Protein AF-A0A949GKF9-F1 (afdb_monomer_lite)

pLDDT: mean 93.39, std 8.19, range [37.75, 98.69]

Foldseek 3Di:
DPLQAAEAEEFDCVLVRVQLCVLQVHHHDLDDD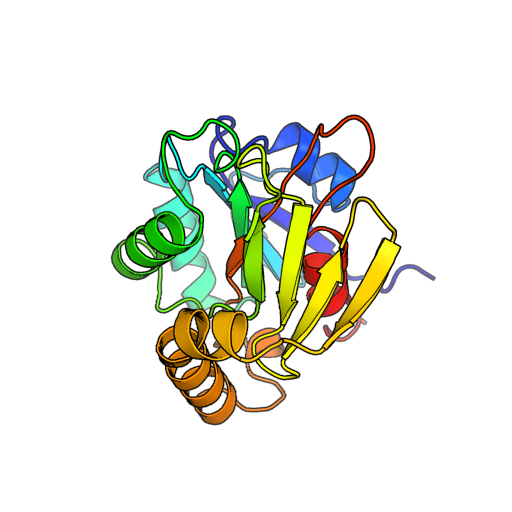LRHQAYEYGAEQQPATDPSSLVNLVVCVVSLHQYEYEYENCQVVRGALVSNLVSCCVRHNNAAEQWHFDADPVRGTFWIQGLVQQWIQGFQVRDIDHDDPVRCVVCVVSSVSRVVQDVVCDPCNNSSSNYYHYFYWDPDPPRGIPRSVVVVVSVVPHHRDD

Secondary structure (DSSP, 8-state):
---S--EEEEE-GGG-HHHHHHHHT--B-SS--TT-SEEEEEEETTTB--HHHHHHHHHTGGGT--EEEEEE--SSSSS-HHHHHHHHHHHS---B--EEEEE-TTS-EEEEEETTT-EEEETTTTEEEEPPHHHHHHHHHHHHHHHHHHHHH-TTTTTTTS--BEEE-B---SS--BSHHHHHHHHTTSPPP-

Structure (mmCIF, N/CA/C/O backbone):
data_AF-A0A949GKF9-F1
#
_entry.id   AF-A0A949GKF9-F1
#
loop_
_atom_site.group_PDB
_atom_site.id
_atom_site.type_symbol
_atom_site.label_atom_id
_atom_site.label_alt_id
_atom_site.label_comp_id
_atom_site.label_asym_id
_atom_site.label_entity_id
_atom_site.label_seq_id
_atom_site.pdbx_PDB_ins_code
_atom_site.Cartn_x
_atom_site.Cartn_y
_atom_site.Cartn_z
_atom_site.occupancy
_atom_site.B_iso_or_equiv
_atom_site.auth_seq_id
_atom_site.auth_comp_id
_atom_site.auth_asym_id
_atom_site.auth_atom_id
_atom_site.pdbx_PDB_model_num
ATOM 1 N N . MET A 1 1 ? 2.000 -24.490 -3.256 1.00 37.75 1 MET A N 1
ATOM 2 C CA . MET A 1 1 ? 2.851 -24.334 -4.447 1.00 37.75 1 MET A CA 1
ATOM 3 C C . MET A 1 1 ? 2.948 -22.838 -4.610 1.00 37.75 1 MET A C 1
ATOM 5 O O . MET A 1 1 ? 1.905 -22.227 -4.774 1.00 37.75 1 MET A O 1
ATOM 9 N N . GLU A 1 2 ? 4.112 -22.249 -4.338 1.00 51.56 2 GLU A N 1
ATOM 10 C CA . GLU A 1 2 ? 4.314 -20.809 -4.543 1.00 51.56 2 GLU A CA 1
ATOM 11 C C . GLU A 1 2 ? 4.071 -20.523 -6.026 1.00 51.56 2 GLU A C 1
ATOM 13 O O . GLU A 1 2 ? 4.539 -21.284 -6.872 1.00 51.56 2 GLU A O 1
ATOM 18 N N . ASN A 1 3 ? 3.284 -19.492 -6.328 1.00 58.47 3 ASN A N 1
ATOM 19 C CA . ASN A 1 3 ? 2.711 -19.196 -7.645 1.00 58.47 3 ASN A CA 1
ATOM 20 C C . ASN A 1 3 ? 3.744 -18.864 -8.748 1.00 58.47 3 ASN A C 1
ATOM 22 O O . ASN A 1 3 ? 3.364 -18.261 -9.744 1.00 58.47 3 ASN A O 1
ATOM 26 N N . GLY A 1 4 ? 5.030 -19.198 -8.594 1.00 77.19 4 GLY A N 1
ATOM 27 C CA . GLY A 1 4 ? 6.111 -18.896 -9.547 1.00 77.19 4 GLY A CA 1
ATOM 28 C C . GLY A 1 4 ? 6.448 -17.406 -9.678 1.00 77.19 4 GLY A C 1
ATOM 29 O O . GLY A 1 4 ? 7.489 -17.064 -10.228 1.00 77.19 4 GLY A O 1
ATOM 30 N N . ASN A 1 5 ? 5.592 -16.534 -9.146 1.00 89.31 5 ASN A N 1
ATOM 31 C CA . ASN A 1 5 ? 5.723 -15.092 -9.224 1.00 89.31 5 ASN A CA 1
ATOM 32 C C . ASN A 1 5 ? 6.893 -14.594 -8.383 1.00 89.31 5 ASN A C 1
ATOM 34 O O . ASN A 1 5 ? 7.108 -15.028 -7.250 1.00 89.31 5 ASN A O 1
ATOM 38 N N . ILE A 1 6 ? 7.630 -13.653 -8.962 1.00 93.50 6 ILE A N 1
ATOM 39 C CA . ILE A 1 6 ? 8.781 -13.004 -8.346 1.00 93.50 6 ILE A CA 1
ATOM 40 C C . ILE A 1 6 ? 8.422 -11.534 -8.189 1.00 93.50 6 ILE A C 1
ATOM 42 O O . ILE A 1 6 ? 7.927 -10.914 -9.124 1.00 93.50 6 ILE A O 1
ATOM 46 N N . TRP A 1 7 ? 8.680 -10.956 -7.025 1.00 95.69 7 TRP A N 1
ATOM 47 C CA . TRP A 1 7 ? 8.525 -9.522 -6.809 1.00 95.69 7 TRP A CA 1
ATOM 48 C C . TRP A 1 7 ? 9.749 -8.958 -6.099 1.00 95.69 7 TRP A C 1
ATOM 50 O O . TRP A 1 7 ? 10.444 -9.648 -5.345 1.00 95.69 7 TRP A O 1
ATOM 60 N N . ARG A 1 8 ? 10.035 -7.686 -6.366 1.00 97.88 8 ARG A N 1
ATOM 61 C CA . ARG A 1 8 ? 11.194 -6.971 -5.820 1.00 97.88 8 ARG A CA 1
ATOM 62 C C . ARG A 1 8 ? 10.748 -5.708 -5.117 1.00 97.88 8 ARG A C 1
ATOM 64 O O . ARG A 1 8 ? 9.753 -5.099 -5.501 1.00 97.88 8 ARG A O 1
ATOM 71 N N . LEU A 1 9 ? 11.507 -5.335 -4.093 1.00 98.31 9 LEU A N 1
ATOM 72 C CA . LEU A 1 9 ? 11.290 -4.109 -3.341 1.00 98.31 9 LEU A CA 1
ATOM 73 C C . LEU A 1 9 ? 12.300 -3.038 -3.763 1.00 98.31 9 LEU A C 1
ATOM 75 O O . LEU A 1 9 ? 13.502 -3.290 -3.805 1.00 98.31 9 LEU A O 1
ATOM 79 N N . TYR A 1 10 ? 11.809 -1.833 -4.000 1.00 98.38 10 TYR A N 1
ATOM 80 C CA . TYR A 1 10 ? 12.568 -0.647 -4.373 1.00 98.38 10 TYR A CA 1
ATOM 81 C C . TYR A 1 10 ? 12.277 0.461 -3.364 1.00 98.38 10 TYR A C 1
ATOM 83 O O . TYR A 1 10 ? 11.156 0.564 -2.878 1.00 98.38 10 TYR A O 1
ATOM 91 N N . GLY A 1 11 ? 13.267 1.275 -3.011 1.00 97.62 11 GLY A N 1
ATOM 92 C CA . GLY A 1 11 ? 13.07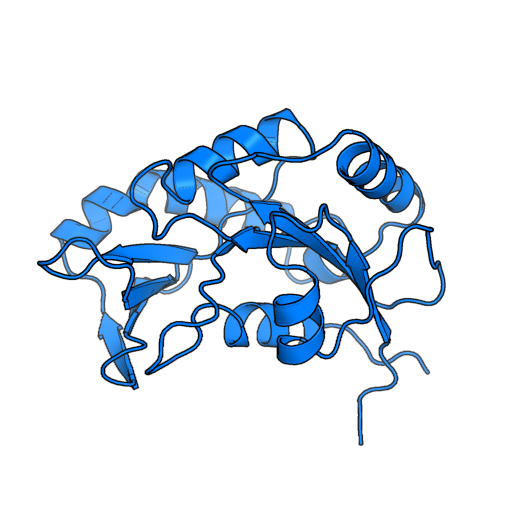9 2.361 -2.048 1.00 97.62 11 GLY A CA 1
ATOM 93 C C . GLY A 1 11 ? 14.330 2.686 -1.241 1.00 97.62 11 GLY A C 1
ATOM 94 O O . GLY A 1 11 ? 15.255 1.874 -1.118 1.00 97.62 11 GLY A O 1
ATOM 95 N N . HIS A 1 12 ? 14.335 3.872 -0.638 1.00 96.94 12 HIS A N 1
ATOM 96 C CA . HIS A 1 12 ? 15.381 4.295 0.286 1.00 96.94 12 HIS A CA 1
ATOM 97 C C . HIS A 1 12 ? 15.289 3.538 1.630 1.00 96.94 12 HIS A C 1
ATOM 99 O O . HIS A 1 12 ? 14.183 3.300 2.121 1.00 96.94 12 HIS A O 1
ATOM 105 N N . PRO A 1 13 ? 16.411 3.216 2.311 1.00 95.94 13 PRO A N 1
ATOM 106 C CA . PRO A 1 13 ? 16.390 2.541 3.615 1.00 95.94 13 PRO A CA 1
ATOM 107 C C . PRO A 1 13 ? 15.556 3.225 4.712 1.00 95.94 13 PRO A C 1
ATOM 109 O O . PRO A 1 13 ? 15.102 2.544 5.630 1.00 95.94 13 PRO A O 1
ATOM 112 N N . SER A 1 14 ? 15.321 4.541 4.621 1.00 94.31 14 SER A N 1
ATOM 113 C CA . SER A 1 14 ? 14.431 5.260 5.553 1.00 94.31 14 SER A CA 1
ATOM 114 C C . SER A 1 14 ? 12.977 4.783 5.484 1.00 94.31 14 SER A C 1
ATOM 116 O O . SER A 1 14 ? 12.255 4.920 6.464 1.00 94.31 14 SER A O 1
ATOM 118 N N . ALA A 1 15 ? 12.554 4.159 4.382 1.00 95.44 15 ALA A N 1
ATOM 119 C CA . ALA A 1 15 ? 11.240 3.534 4.237 1.00 95.44 15 ALA A CA 1
ATOM 120 C C . ALA A 1 15 ? 11.164 2.117 4.836 1.00 95.44 15 ALA A C 1
ATOM 122 O O . ALA A 1 15 ? 10.299 1.332 4.467 1.00 95.44 15 ALA A O 1
ATOM 123 N N . ALA A 1 16 ? 12.089 1.755 5.734 1.00 95.00 16 ALA A N 1
ATOM 124 C CA . ALA A 1 16 ? 12.143 0.447 6.388 1.00 95.00 16 ALA A CA 1
ATOM 125 C C . ALA A 1 16 ? 12.224 -0.743 5.406 1.00 95.00 16 ALA A C 1
ATOM 127 O O . ALA A 1 16 ? 11.676 -1.819 5.663 1.00 95.00 16 ALA A O 1
ATOM 128 N N . THR A 1 17 ? 12.954 -0.583 4.296 1.00 96.31 17 THR A N 1
ATOM 129 C CA . THR A 1 17 ? 13.023 -1.579 3.208 1.00 96.31 17 THR A CA 1
ATOM 130 C C . THR A 1 17 ? 13.464 -2.966 3.666 1.00 96.31 17 THR A C 1
ATOM 132 O O . THR A 1 17 ? 12.954 -3.964 3.169 1.00 96.31 17 THR A O 1
ATOM 135 N N . GLN A 1 18 ? 14.347 -3.069 4.661 1.00 95.25 18 GLN A N 1
ATOM 136 C CA . GLN A 1 18 ? 14.750 -4.366 5.211 1.00 95.25 18 GLN A CA 1
ATOM 137 C C . GLN A 1 18 ? 13.587 -5.103 5.897 1.00 95.25 18 GLN A C 1
ATOM 139 O O . GLN A 1 18 ? 13.437 -6.311 5.722 1.00 95.25 18 GLN A O 1
ATOM 144 N N . ALA A 1 19 ? 12.765 -4.392 6.674 1.00 95.38 19 ALA A N 1
ATOM 145 C CA . ALA A 1 19 ? 11.621 -4.978 7.370 1.00 95.38 19 ALA A CA 1
ATOM 146 C C . ALA A 1 19 ? 10.497 -5.324 6.381 1.00 95.38 19 ALA A C 1
ATOM 148 O O . ALA A 1 19 ? 9.940 -6.420 6.440 1.00 95.38 19 ALA A O 1
ATOM 149 N N . LEU A 1 20 ? 10.234 -4.435 5.418 1.00 97.06 20 LEU A N 1
ATOM 150 C CA . LEU A 1 20 ? 9.303 -4.681 4.314 1.00 97.06 20 LEU A CA 1
ATOM 151 C C . LEU A 1 20 ? 9.706 -5.903 3.490 1.00 97.06 20 LEU A C 1
ATOM 153 O O . LEU A 1 20 ? 8.866 -6.751 3.201 1.00 97.06 20 LEU A O 1
ATOM 157 N N . SER A 1 21 ? 10.995 -6.024 3.162 1.00 96.94 21 SER A N 1
ATOM 158 C CA . SER A 1 21 ? 11.528 -7.147 2.390 1.00 96.94 21 SER A CA 1
ATOM 159 C C . SER A 1 21 ? 11.220 -8.483 3.061 1.00 96.94 21 SER A C 1
ATOM 161 O O . SER A 1 21 ? 10.788 -9.422 2.394 1.00 96.94 21 SER A O 1
ATOM 163 N N . LEU A 1 22 ? 11.359 -8.551 4.389 1.00 95.31 22 LEU A N 1
ATOM 164 C CA . LEU A 1 22 ? 11.023 -9.742 5.167 1.00 95.31 22 LEU A CA 1
ATOM 165 C C . LEU A 1 22 ? 9.507 -9.985 5.214 1.00 95.31 22 LEU A C 1
ATOM 167 O O . LEU A 1 22 ? 9.061 -11.103 4.968 1.00 95.31 22 LEU A O 1
ATOM 171 N N . ALA A 1 23 ? 8.707 -8.954 5.501 1.00 95.50 23 ALA A N 1
ATOM 172 C CA . ALA A 1 23 ? 7.254 -9.079 5.655 1.00 95.50 23 ALA A CA 1
ATOM 173 C C . ALA A 1 23 ? 6.538 -9.493 4.353 1.00 95.50 23 ALA A C 1
ATOM 175 O O . ALA A 1 23 ? 5.549 -10.240 4.380 1.00 95.50 23 ALA A O 1
ATOM 176 N N . LEU A 1 24 ? 7.056 -9.013 3.221 1.00 95.88 24 LEU A N 1
ATOM 177 C CA . LEU A 1 24 ? 6.513 -9.222 1.880 1.00 95.88 24 LEU A CA 1
ATOM 178 C C . LEU A 1 24 ? 7.237 -10.326 1.104 1.00 95.88 24 LEU A C 1
ATOM 180 O O . LEU A 1 24 ? 6.826 -10.632 -0.007 1.00 95.88 24 LEU A O 1
ATOM 184 N N . ASN A 1 25 ? 8.292 -10.935 1.658 1.00 95.19 25 ASN A N 1
ATOM 185 C CA . ASN A 1 25 ? 9.158 -11.879 0.942 1.00 95.19 25 ASN A CA 1
ATOM 186 C C . ASN A 1 25 ? 9.677 -11.299 -0.394 1.00 95.19 25 ASN A C 1
ATOM 188 O O . ASN A 1 25 ? 9.648 -11.955 -1.430 1.00 95.19 25 ASN A O 1
ATOM 192 N N . ALA A 1 26 ? 10.084 -10.028 -0.368 1.00 96.56 26 ALA A N 1
ATOM 193 C CA . ALA A 1 26 ? 10.410 -9.211 -1.534 1.00 96.56 26 ALA A CA 1
ATOM 194 C C . ALA A 1 26 ? 11.863 -8.724 -1.441 1.00 96.56 26 ALA A C 1
ATOM 196 O O . ALA A 1 26 ? 12.118 -7.735 -0.745 1.00 96.56 26 ALA A O 1
ATOM 197 N N . PRO A 1 27 ? 12.853 -9.381 -2.069 1.00 97.31 27 PRO A N 1
ATOM 198 C CA . PRO A 1 27 ? 14.239 -8.931 -1.991 1.00 97.31 27 PRO A CA 1
ATOM 199 C C . PRO A 1 27 ? 14.400 -7.490 -2.488 1.00 97.31 27 PRO A C 1
ATOM 201 O O . PRO A 1 27 ? 13.845 -7.123 -3.528 1.00 97.31 27 PRO A O 1
ATOM 204 N N . VAL A 1 28 ? 15.183 -6.686 -1.763 1.00 97.62 28 VAL A N 1
ATOM 205 C CA . VAL A 1 28 ? 15.503 -5.317 -2.187 1.00 97.62 28 VAL A CA 1
ATOM 206 C C . VAL A 1 28 ? 16.339 -5.359 -3.465 1.00 97.62 28 VAL A C 1
ATOM 208 O O . VAL A 1 28 ? 17.320 -6.102 -3.542 1.00 97.62 28 VAL A O 1
ATOM 211 N N . SER A 1 29 ? 15.969 -4.547 -4.451 1.00 97.00 29 SER A N 1
ATOM 212 C CA . SER A 1 29 ? 16.734 -4.323 -5.675 1.00 97.00 29 SER A CA 1
ATOM 213 C C . SER A 1 29 ? 17.040 -2.836 -5.859 1.00 97.00 29 SER A C 1
ATOM 215 O O . SER A 1 29 ? 16.384 -1.963 -5.295 1.00 97.00 29 SER A O 1
ATOM 217 N N . GLN A 1 30 ? 18.085 -2.557 -6.632 1.00 94.62 30 GLN A N 1
ATOM 218 C CA . GLN A 1 30 ? 18.501 -1.212 -7.051 1.00 94.62 30 GLN A CA 1
ATOM 219 C C . GLN A 1 30 ? 18.548 -1.088 -8.580 1.00 94.62 30 GLN A C 1
ATOM 221 O O . GLN A 1 30 ? 18.961 -0.058 -9.113 1.00 94.62 30 GLN A O 1
ATOM 226 N N . GLU A 1 31 ? 18.142 -2.147 -9.276 1.00 94.44 31 GLU A N 1
ATOM 227 C CA . GLU A 1 31 ? 18.165 -2.290 -10.726 1.00 94.44 31 GLU A CA 1
ATOM 228 C C . GLU A 1 31 ? 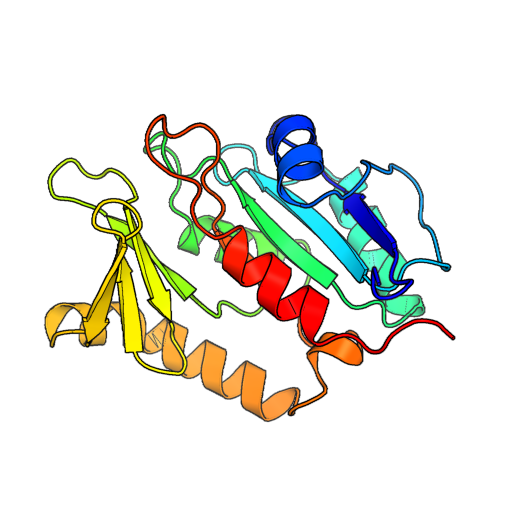16.840 -2.899 -11.188 1.00 94.44 31 GLU A C 1
ATOM 230 O O . GLU A 1 31 ? 16.178 -3.645 -10.449 1.00 94.44 31 GLU A O 1
ATOM 235 N N . ILE A 1 32 ? 16.453 -2.572 -12.414 1.00 94.00 32 ILE A N 1
ATOM 236 C CA . ILE A 1 32 ? 15.265 -3.146 -13.036 1.00 94.00 32 ILE A CA 1
ATOM 237 C C . ILE A 1 32 ? 15.483 -4.618 -13.293 1.00 94.00 32 ILE A C 1
ATOM 239 O O . ILE A 1 32 ? 16.535 -5.042 -13.765 1.00 94.00 32 ILE A O 1
ATOM 243 N N . ASP A 1 33 ? 14.440 -5.375 -12.998 1.00 91.44 33 ASP A N 1
ATOM 244 C CA . ASP A 1 33 ? 14.366 -6.796 -13.253 1.00 91.44 33 ASP A CA 1
ATOM 245 C C . ASP A 1 33 ? 13.094 -7.028 -14.075 1.00 91.44 33 ASP A C 1
ATOM 247 O O . ASP A 1 33 ? 11.985 -6.874 -13.569 1.00 91.44 33 ASP A O 1
ATOM 251 N N . SER A 1 34 ? 13.246 -7.311 -15.371 1.00 90.50 34 SER A N 1
ATOM 252 C CA . SER A 1 34 ? 12.108 -7.530 -16.274 1.00 90.50 34 SER A CA 1
ATOM 253 C C . SER A 1 34 ? 11.466 -8.907 -16.102 1.00 90.50 34 SER A C 1
ATOM 255 O O . SER A 1 34 ? 10.461 -9.186 -16.747 1.00 90.50 34 SER A O 1
ATOM 257 N N . GLU A 1 35 ? 12.059 -9.789 -15.291 1.00 91.12 35 GLU A N 1
ATOM 258 C CA . GLU A 1 35 ? 11.553 -11.146 -15.045 1.00 91.12 35 GLU A CA 1
ATOM 259 C C . GLU A 1 35 ? 10.581 -11.204 -13.854 1.00 91.12 35 GLU A C 1
ATOM 261 O O . GLU A 1 35 ? 10.037 -12.264 -13.545 1.00 91.12 35 GLU A O 1
ATOM 266 N N . ILE A 1 36 ? 10.349 -10.077 -13.174 1.00 94.81 36 ILE A N 1
ATOM 267 C CA . ILE A 1 36 ? 9.435 -9.996 -12.030 1.00 94.81 36 ILE A CA 1
ATOM 268 C C . ILE A 1 36 ? 7.983 -9.880 -12.497 1.00 94.81 36 ILE A C 1
ATOM 270 O O . ILE A 1 36 ? 7.686 -9.327 -13.550 1.00 94.81 36 ILE A O 1
ATOM 274 N N . SER A 1 37 ? 7.063 -10.371 -11.675 1.00 95.56 37 SER A N 1
ATOM 275 C CA . SER A 1 37 ? 5.618 -10.222 -11.862 1.00 95.56 37 SER A CA 1
ATOM 276 C C . SER A 1 37 ? 5.104 -8.876 -11.352 1.00 95.56 37 SER A C 1
ATOM 278 O O . SER A 1 37 ? 4.066 -8.409 -11.808 1.00 95.56 37 SER A O 1
ATOM 280 N N . ALA A 1 38 ? 5.791 -8.285 -10.369 1.00 97.12 38 ALA A N 1
ATOM 281 C CA . ALA A 1 38 ? 5.456 -6.977 -9.821 1.00 97.12 38 ALA A CA 1
ATOM 282 C C . ALA A 1 38 ? 6.655 -6.298 -9.156 1.00 97.12 38 ALA A C 1
ATOM 284 O O . ALA A 1 38 ? 7.510 -6.950 -8.545 1.00 97.12 38 ALA A O 1
ATOM 285 N N . ALA A 1 39 ? 6.654 -4.969 -9.195 1.00 97.94 39 ALA A N 1
ATOM 286 C CA . ALA A 1 39 ? 7.558 -4.131 -8.422 1.00 97.94 39 ALA A CA 1
ATOM 287 C C . ALA A 1 39 ? 6.823 -3.500 -7.231 1.00 97.94 39 ALA A C 1
ATOM 289 O O . ALA A 1 39 ? 5.726 -2.958 -7.360 1.00 97.94 39 ALA A O 1
ATOM 290 N N . ILE A 1 40 ? 7.438 -3.547 -6.053 1.00 98.56 40 ILE A N 1
ATOM 291 C CA . ILE A 1 40 ? 6.942 -2.888 -4.845 1.00 98.56 40 ILE A CA 1
ATOM 292 C C . ILE A 1 40 ? 7.864 -1.706 -4.573 1.00 98.56 40 ILE A C 1
ATOM 294 O O . ILE A 1 40 ? 9.072 -1.884 -4.446 1.00 98.56 40 ILE A O 1
ATOM 298 N N . PHE A 1 41 ? 7.312 -0.507 -4.476 1.00 98.50 41 PHE A N 1
ATOM 299 C CA . PHE A 1 41 ? 8.048 0.721 -4.205 1.00 98.50 41 PHE A CA 1
ATOM 300 C C . PHE A 1 41 ? 7.726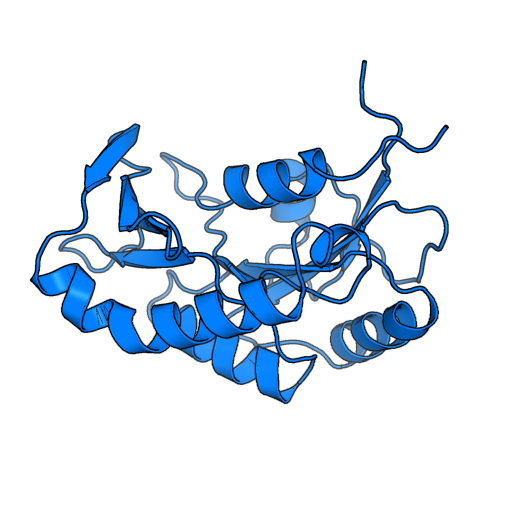 1.220 -2.810 1.00 98.50 41 PHE A C 1
ATOM 302 O O . PHE A 1 41 ? 6.562 1.319 -2.457 1.00 98.50 41 PHE A O 1
ATOM 309 N N . ALA A 1 42 ? 8.739 1.544 -2.018 1.00 98.31 42 ALA A N 1
ATOM 310 C CA . ALA A 1 42 ? 8.593 1.998 -0.648 1.00 98.31 42 ALA A CA 1
ATOM 311 C C . ALA A 1 42 ? 9.023 3.453 -0.499 1.00 98.31 42 ALA A C 1
ATOM 313 O O . ALA A 1 42 ? 10.145 3.822 -0.856 1.00 98.31 42 ALA A O 1
ATOM 314 N N . ILE A 1 43 ? 8.148 4.249 0.108 1.00 97.25 43 ILE A N 1
ATOM 315 C CA . ILE A 1 43 ? 8.446 5.612 0.541 1.00 97.25 43 ILE A CA 1
ATOM 316 C C . ILE A 1 43 ? 8.167 5.753 2.036 1.00 97.25 43 ILE A C 1
ATOM 318 O O . ILE A 1 43 ? 7.458 4.951 2.653 1.00 97.25 43 ILE A 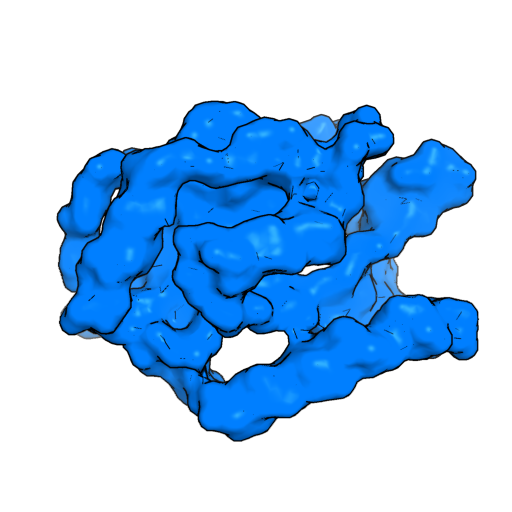O 1
ATOM 322 N N . ASN A 1 44 ? 8.752 6.779 2.636 1.00 95.62 44 ASN A N 1
ATOM 323 C CA . ASN A 1 44 ? 8.520 7.116 4.030 1.00 95.62 44 ASN A CA 1
ATOM 324 C C . ASN A 1 44 ? 7.768 8.447 4.076 1.00 95.62 44 ASN A C 1
ATOM 326 O O . ASN A 1 44 ? 8.246 9.424 3.511 1.00 95.62 44 ASN A O 1
ATOM 330 N N . ALA A 1 45 ? 6.623 8.503 4.751 1.00 95.06 45 ALA A N 1
ATOM 331 C CA . ALA A 1 45 ? 5.794 9.701 4.843 1.00 95.06 45 ALA A CA 1
ATOM 332 C C . ALA A 1 45 ? 6.583 10.916 5.361 1.00 95.06 45 ALA A C 1
ATOM 334 O O . ALA A 1 45 ? 6.447 12.013 4.834 1.00 95.06 45 ALA A O 1
ATOM 335 N N . SER A 1 46 ? 7.487 10.705 6.321 1.00 91.81 46 SER A N 1
ATOM 336 C CA . SER A 1 46 ? 8.273 11.773 6.949 1.00 91.81 46 SER A CA 1
ATOM 337 C C . SER A 1 46 ? 9.504 12.213 6.141 1.00 91.81 46 SER A C 1
ATOM 339 O O . SER A 1 46 ? 9.886 13.380 6.183 1.00 91.81 46 SER A O 1
ATOM 341 N N . SER A 1 47 ? 10.169 11.296 5.426 1.00 91.88 47 SER A N 1
ATOM 342 C CA . SER A 1 47 ? 11.403 11.597 4.663 1.00 91.88 47 SER A CA 1
ATOM 343 C C . SER A 1 47 ? 11.216 11.655 3.144 1.00 91.88 47 SER A C 1
ATOM 345 O O . SER A 1 47 ? 12.146 12.030 2.431 1.00 91.88 47 SER A O 1
ATOM 347 N N . GLY A 1 48 ? 10.020 11.339 2.653 1.00 91.75 48 GLY A N 1
ATOM 348 C CA . GLY A 1 48 ? 9.664 11.337 1.242 1.00 91.75 48 GLY A CA 1
ATOM 349 C C . GLY A 1 48 ? 10.279 10.174 0.462 1.00 91.75 48 GLY A C 1
ATOM 350 O O . GLY A 1 48 ? 10.402 9.046 0.951 1.00 91.75 48 GLY A O 1
ATOM 351 N N . VAL A 1 49 ? 10.639 10.472 -0.784 1.00 94.69 49 VAL A N 1
ATOM 352 C CA . VAL A 1 49 ? 11.225 9.548 -1.758 1.00 94.69 49 VAL A CA 1
ATOM 353 C C . VAL A 1 49 ? 12.506 10.153 -2.320 1.00 94.69 49 VAL A C 1
ATOM 355 O O . VAL A 1 49 ? 12.591 11.362 -2.542 1.00 94.69 49 VAL A O 1
ATOM 358 N N . ASP A 1 50 ? 13.525 9.326 -2.523 1.00 95.69 50 ASP A N 1
ATOM 359 C CA . ASP A 1 50 ? 14.776 9.749 -3.138 1.00 95.69 50 ASP A CA 1
ATOM 360 C C . ASP A 1 50 ? 14.710 9.650 -4.670 1.00 95.69 50 ASP A C 1
ATOM 362 O O . ASP A 1 50 ? 13.942 8.868 -5.232 1.00 95.69 50 ASP A O 1
ATOM 366 N N . GLN A 1 51 ? 15.560 10.420 -5.355 1.00 96.25 51 GLN A N 1
ATOM 367 C CA . GLN A 1 51 ? 15.541 10.500 -6.818 1.00 96.25 51 GLN A CA 1
ATOM 368 C C . GLN A 1 51 ? 15.743 9.136 -7.491 1.00 96.25 51 GLN A C 1
ATOM 370 O O . GLN A 1 51 ? 15.108 8.869 -8.502 1.00 96.25 51 GLN A O 1
ATOM 375 N N . ARG A 1 52 ? 16.569 8.242 -6.925 1.00 96.44 52 ARG A N 1
ATOM 376 C CA . ARG A 1 52 ? 16.809 6.927 -7.537 1.00 96.44 52 ARG A CA 1
ATOM 377 C C . ARG A 1 52 ? 15.541 6.077 -7.559 1.00 96.44 52 ARG A C 1
ATOM 379 O O . ARG A 1 52 ? 15.308 5.372 -8.535 1.00 96.44 52 ARG A O 1
ATOM 386 N N . THR A 1 53 ? 14.733 6.145 -6.505 1.00 97.06 53 THR A N 1
ATOM 387 C CA . THR A 1 53 ? 13.448 5.440 -6.434 1.00 97.06 53 THR A CA 1
ATOM 388 C C . THR A 1 53 ? 12.445 6.008 -7.442 1.00 97.06 53 THR A C 1
ATOM 390 O O . THR A 1 53 ? 11.739 5.230 -8.077 1.00 97.06 53 THR A O 1
ATOM 393 N N . VAL A 1 54 ? 12.430 7.331 -7.646 1.00 97.50 54 VAL A N 1
ATOM 394 C CA . VAL A 1 54 ? 11.617 7.986 -8.692 1.00 97.50 54 VAL A CA 1
ATOM 395 C C . VAL A 1 54 ? 12.056 7.547 -10.092 1.00 97.50 54 VAL A C 1
ATOM 397 O O . VAL A 1 54 ? 11.221 7.160 -10.903 1.00 97.50 54 VAL A O 1
ATOM 400 N N . ASP A 1 55 ? 13.361 7.547 -10.368 1.00 97.12 55 ASP A N 1
ATOM 401 C CA . ASP A 1 55 ? 13.891 7.130 -11.670 1.00 97.12 55 ASP A CA 1
ATOM 402 C C . ASP A 1 55 ? 13.498 5.674 -11.971 1.00 97.12 55 ASP A C 1
ATOM 404 O O . ASP A 1 55 ? 12.934 5.383 -13.022 1.00 97.12 55 ASP A O 1
ATOM 408 N N . LEU A 1 56 ? 13.708 4.771 -11.004 1.00 97.12 56 LEU A N 1
ATOM 409 C CA . LEU A 1 56 ? 13.324 3.364 -11.129 1.00 97.12 56 LEU A CA 1
ATOM 410 C C . LEU A 1 56 ? 11.820 3.190 -11.351 1.00 97.12 56 LEU A C 1
ATOM 412 O O . LEU A 1 56 ? 11.439 2.336 -12.145 1.00 97.12 56 LEU A O 1
ATOM 416 N N . TRP A 1 57 ? 10.975 3.972 -10.671 1.00 97.44 57 TRP A N 1
ATOM 417 C CA . TRP A 1 57 ? 9.523 3.919 -10.855 1.00 97.44 57 TRP A CA 1
ATOM 418 C C . TRP A 1 57 ? 9.142 4.136 -12.319 1.00 97.44 57 TRP A C 1
ATOM 420 O O . TRP A 1 57 ? 8.407 3.320 -12.874 1.00 97.44 57 TRP A O 1
ATOM 430 N N . HIS A 1 58 ? 9.684 5.181 -12.943 1.00 96.06 58 HIS A N 1
ATOM 431 C CA . HIS A 1 58 ? 9.372 5.536 -14.327 1.00 96.06 58 HIS A CA 1
ATOM 432 C C . HIS A 1 58 ? 10.011 4.611 -15.354 1.00 96.06 58 HIS A C 1
ATOM 434 O O . HIS A 1 58 ? 9.425 4.335 -16.394 1.00 96.06 58 HIS A O 1
ATOM 440 N N . GLU A 1 59 ? 11.195 4.071 -15.076 1.00 95.69 59 GLU A N 1
ATOM 441 C CA . GLU A 1 59 ? 11.800 3.095 -15.980 1.00 95.69 59 GLU A CA 1
ATOM 442 C C . GLU A 1 59 ? 10.941 1.800 -16.104 1.00 95.69 59 GLU A C 1
ATOM 444 O O . GLU A 1 59 ? 11.040 1.087 -17.104 1.00 95.69 59 GLU A O 1
ATOM 449 N N . PHE A 1 60 ? 10.055 1.497 -15.140 1.00 95.69 60 PHE A N 1
ATOM 450 C CA . PHE A 1 60 ? 9.081 0.396 -15.246 1.00 95.69 60 PHE A CA 1
ATOM 451 C C . PHE A 1 60 ? 7.848 0.709 -16.114 1.00 95.69 60 PHE A C 1
ATOM 453 O O . PHE A 1 60 ? 7.114 -0.228 -16.448 1.00 95.69 60 PHE A O 1
ATOM 460 N N . ASP A 1 61 ? 7.612 1.970 -16.499 1.00 92.19 61 ASP A N 1
ATOM 461 C CA . ASP A 1 61 ? 6.485 2.346 -17.369 1.00 92.19 61 ASP A CA 1
ATOM 462 C C . ASP A 1 61 ? 6.572 1.649 -18.728 1.00 92.19 61 ASP A C 1
ATOM 464 O O . ASP A 1 61 ? 5.582 1.098 -19.213 1.00 92.19 61 ASP A O 1
ATOM 468 N N . ASP A 1 62 ? 7.779 1.578 -19.293 1.00 90.31 62 ASP A N 1
ATOM 469 C CA . ASP A 1 62 ? 8.045 0.925 -20.580 1.00 90.31 62 ASP A CA 1
ATOM 470 C C . ASP A 1 62 ? 7.729 -0.582 -20.564 1.00 90.31 62 ASP A C 1
ATOM 472 O O . ASP A 1 62 ? 7.524 -1.194 -21.615 1.00 90.31 62 ASP A O 1
ATOM 476 N N . LEU A 1 63 ? 7.684 -1.191 -19.374 1.00 93.19 63 LEU A N 1
ATOM 477 C CA . LEU A 1 63 ? 7.404 -2.612 -19.177 1.00 93.19 63 LEU A CA 1
ATOM 478 C C . LEU A 1 63 ? 5.931 -2.896 -18.865 1.00 93.19 63 LEU A C 1
ATOM 480 O O . LEU A 1 63 ? 5.566 -4.068 -18.781 1.00 93.19 63 LEU A O 1
ATOM 484 N N . LEU A 1 64 ? 5.104 -1.859 -18.664 1.00 93.50 64 LEU A N 1
ATOM 485 C CA . LEU A 1 64 ? 3.745 -1.986 -18.121 1.00 93.50 64 LEU A CA 1
ATOM 486 C C . LEU A 1 64 ? 3.721 -2.872 -16.864 1.00 93.50 64 LEU A C 1
ATOM 488 O O . LEU A 1 64 ? 2.829 -3.696 -16.667 1.00 93.50 64 LEU A O 1
ATOM 492 N N . MET A 1 65 ? 4.751 -2.736 -16.025 1.00 96.06 65 MET A N 1
ATOM 493 C CA . MET A 1 65 ? 4.936 -3.601 -14.867 1.00 96.06 65 MET A CA 1
ATOM 494 C C . MET A 1 65 ? 3.895 -3.266 -13.789 1.00 96.06 65 MET A C 1
ATOM 496 O O . MET A 1 65 ? 3.797 -2.093 -13.396 1.00 96.06 65 MET A O 1
ATOM 500 N N . PRO A 1 66 ? 3.164 -4.262 -13.248 1.00 97.50 66 PRO A N 1
ATOM 501 C CA . PRO A 1 66 ? 2.352 -4.082 -12.052 1.00 97.50 66 PRO A CA 1
ATOM 502 C C . PRO A 1 66 ? 3.191 -3.506 -10.913 1.00 97.50 66 PRO A C 1
ATOM 504 O O . PRO A 1 66 ? 4.248 -4.038 -10.559 1.00 97.50 66 PRO A O 1
ATOM 507 N N . ARG A 1 67 ? 2.726 -2.394 -10.345 1.00 97.88 67 ARG A N 1
ATOM 508 C CA . ARG A 1 67 ? 3.451 -1.640 -9.321 1.00 97.88 67 ARG A CA 1
ATOM 509 C C . ARG A 1 67 ? 2.563 -1.364 -8.124 1.00 97.88 67 ARG A C 1
ATOM 511 O O . ARG A 1 67 ? 1.420 -0.953 -8.283 1.00 97.88 67 ARG A O 1
ATOM 518 N N . ILE A 1 68 ? 3.101 -1.582 -6.928 1.00 98.62 68 ILE A N 1
ATOM 519 C CA . ILE A 1 68 ? 2.460 -1.241 -5.654 1.00 98.62 68 ILE A CA 1
ATOM 520 C C . ILE A 1 68 ? 3.334 -0.204 -4.959 1.00 98.62 68 ILE A C 1
ATOM 522 O O . ILE A 1 68 ? 4.528 -0.439 -4.777 1.00 98.62 68 ILE A O 1
ATOM 526 N N . LEU A 1 69 ? 2.746 0.909 -4.529 1.00 98.69 69 LEU A N 1
ATOM 527 C CA . LEU A 1 69 ? 3.405 1.861 -3.644 1.00 98.69 69 LEU A CA 1
ATOM 528 C C . LEU A 1 69 ? 3.070 1.501 -2.192 1.00 98.69 69 LEU A C 1
ATOM 530 O O . LEU A 1 69 ? 1.907 1.386 -1.824 1.00 98.69 69 LEU A O 1
ATOM 534 N N . VAL A 1 70 ? 4.080 1.348 -1.345 1.00 98.50 70 VAL A N 1
ATOM 535 C CA . VAL A 1 70 ? 3.932 1.178 0.100 1.00 98.50 70 VAL A CA 1
ATOM 536 C C . VAL A 1 70 ? 4.467 2.410 0.817 1.00 98.50 70 VAL A C 1
ATOM 538 O O . VAL A 1 70 ? 5.564 2.893 0.528 1.00 98.50 70 VAL A O 1
ATOM 541 N N . ILE A 1 71 ? 3.688 2.931 1.757 1.00 97.81 71 ILE A N 1
ATOM 542 C CA . ILE A 1 71 ? 4.021 4.140 2.510 1.00 97.81 71 ILE A CA 1
ATOM 543 C C . ILE A 1 71 ? 4.220 3.752 3.970 1.00 97.81 71 ILE A C 1
ATOM 545 O O . ILE A 1 71 ? 3.336 3.162 4.579 1.00 97.81 71 ILE A O 1
ATOM 549 N N . THR A 1 72 ? 5.382 4.076 4.528 1.00 96.38 72 THR A N 1
ATOM 550 C CA . THR A 1 72 ? 5.747 3.817 5.934 1.00 96.38 72 THR A CA 1
ATOM 551 C C . THR A 1 72 ? 5.965 5.127 6.694 1.00 96.38 72 THR A C 1
ATOM 553 O O . THR A 1 72 ? 5.923 6.196 6.095 1.00 96.38 72 THR A O 1
ATOM 556 N N . GLY A 1 73 ? 6.238 5.077 8.001 1.00 93.38 73 GLY A N 1
ATOM 557 C CA . GLY A 1 73 ? 6.721 6.248 8.751 1.00 93.38 73 GLY A CA 1
ATOM 558 C C . GLY A 1 73 ? 5.676 7.337 9.011 1.00 93.38 73 GLY A C 1
ATOM 559 O O . GLY A 1 73 ? 6.050 8.500 9.159 1.00 93.38 73 GLY A O 1
ATOM 560 N N . PHE A 1 74 ? 4.394 6.963 9.045 1.00 92.56 74 PHE A N 1
ATOM 561 C CA . PHE A 1 74 ? 3.256 7.833 9.379 1.00 92.56 74 PHE A CA 1
ATOM 562 C C . PHE A 1 74 ? 2.807 7.712 10.851 1.00 92.56 74 PHE A C 1
ATOM 564 O O . PHE A 1 74 ? 1.870 8.366 11.280 1.00 92.56 74 PHE A O 1
ATOM 571 N N . ASN A 1 75 ? 3.470 6.879 11.657 1.00 86.38 75 ASN A N 1
ATOM 572 C CA . ASN A 1 75 ? 3.136 6.643 13.069 1.00 86.38 75 ASN A CA 1
ATOM 573 C C . ASN A 1 75 ? 3.897 7.543 14.057 1.00 86.38 75 ASN A C 1
ATOM 575 O O . ASN A 1 75 ? 3.643 7.489 15.256 1.00 86.38 75 ASN A O 1
ATOM 579 N N . GLU A 1 76 ? 4.854 8.342 13.579 1.00 73.94 76 GLU A N 1
ATOM 580 C CA . GLU A 1 76 ? 5.671 9.231 14.421 1.00 73.94 76 GLU A CA 1
ATOM 581 C C . GLU A 1 76 ? 5.024 10.617 14.629 1.00 73.94 76 GLU A C 1
ATOM 583 O O . GLU A 1 76 ? 5.610 11.479 15.284 1.00 73.94 76 GLU A O 1
ATOM 588 N N . GLY A 1 77 ? 3.823 10.842 14.077 1.00 69.06 77 GLY A N 1
ATOM 589 C CA . GLY A 1 77 ? 3.066 12.095 14.206 1.00 69.06 77 GLY A CA 1
ATOM 590 C C . GLY A 1 77 ? 3.667 13.286 13.449 1.00 69.06 77 GLY A C 1
ATOM 591 O O . GLY A 1 77 ? 3.329 14.432 13.738 1.00 69.06 77 GLY A O 1
ATOM 592 N N . LEU A 1 78 ? 4.597 13.031 12.522 1.00 71.56 78 LEU A N 1
ATOM 593 C CA . LEU A 1 78 ? 5.237 14.061 11.697 1.00 71.56 78 LEU A CA 1
ATOM 594 C C . LEU A 1 78 ? 4.484 14.319 10.388 1.00 71.56 78 LEU A C 1
ATOM 596 O O . LEU A 1 78 ? 4.405 15.467 9.958 1.00 71.56 78 LEU A O 1
ATOM 600 N N . GLN A 1 79 ? 3.973 13.260 9.759 1.00 84.56 79 GLN A N 1
ATOM 601 C CA . GLN A 1 79 ? 3.248 13.314 8.494 1.00 84.56 79 GLN A CA 1
ATOM 602 C C . GLN A 1 79 ? 2.229 12.175 8.438 1.00 84.56 79 GLN A C 1
ATOM 604 O O . GLN A 1 79 ? 2.576 11.034 8.756 1.00 84.56 79 GLN A O 1
ATOM 609 N N . ASP A 1 80 ? 1.018 12.482 7.984 1.00 91.25 80 ASP A N 1
ATOM 610 C CA . ASP A 1 80 ? -0.049 11.502 7.805 1.00 91.25 80 ASP A CA 1
ATOM 611 C C . ASP A 1 80 ? 0.087 10.739 6.475 1.00 91.25 80 ASP A C 1
ATOM 613 O O . ASP A 1 80 ? 0.833 11.114 5.561 1.00 91.25 80 ASP A O 1
ATOM 617 N N . PHE A 1 81 ? -0.623 9.616 6.371 1.00 95.31 81 PHE A N 1
ATOM 618 C CA . PHE A 1 81 ? -0.582 8.752 5.191 1.00 95.31 81 PHE A CA 1
ATOM 619 C C . PHE A 1 81 ? -1.140 9.437 3.935 1.00 95.31 81 PHE A C 1
ATOM 621 O O . PHE A 1 81 ? -0.545 9.334 2.862 1.00 95.31 81 PHE A O 1
ATOM 628 N N . ASP A 1 82 ? -2.264 10.135 4.050 1.00 93.12 82 ASP A N 1
ATOM 629 C CA . ASP A 1 82 ? -2.942 10.803 2.941 1.00 93.12 82 ASP A CA 1
ATOM 630 C C . ASP A 1 82 ? -2.121 11.971 2.376 1.00 93.12 82 ASP A C 1
ATOM 632 O O . ASP A 1 82 ? -2.003 12.109 1.156 1.00 93.12 82 ASP A O 1
ATOM 636 N N . ASP A 1 83 ? -1.425 12.728 3.223 1.00 93.44 83 ASP A N 1
ATOM 637 C CA . ASP A 1 83 ? -0.461 13.729 2.758 1.00 93.44 83 ASP A CA 1
ATOM 638 C C . ASP A 1 83 ? 0.700 13.100 1.967 1.00 93.44 83 ASP A C 1
ATOM 640 O O . ASP A 1 83 ? 1.136 13.629 0.936 1.00 93.44 83 ASP A O 1
ATOM 644 N N . ALA A 1 84 ? 1.202 11.947 2.419 1.00 95.25 84 ALA A N 1
ATOM 645 C CA . ALA A 1 84 ? 2.254 11.219 1.716 1.00 95.25 84 ALA A CA 1
ATOM 646 C C . ALA A 1 84 ? 1.776 10.678 0.357 1.00 95.25 84 ALA A C 1
ATOM 648 O O . ALA A 1 84 ? 2.550 10.675 -0.603 1.00 95.25 84 ALA A O 1
ATOM 649 N N . VAL A 1 85 ? 0.501 10.288 0.239 1.00 95.69 85 VAL A N 1
ATOM 650 C CA . VAL A 1 85 ? -0.128 9.956 -1.050 1.00 95.69 85 VAL A CA 1
ATOM 651 C C . VAL A 1 85 ? -0.146 11.177 -1.968 1.00 95.69 85 VAL A C 1
ATOM 653 O O . VAL A 1 85 ? 0.249 11.069 -3.128 1.00 95.69 85 VAL A O 1
ATOM 656 N N . VAL A 1 86 ? -0.555 12.350 -1.473 1.00 93.88 86 VAL A N 1
ATOM 657 C CA . VAL A 1 86 ? -0.569 13.588 -2.274 1.00 93.88 86 VAL A CA 1
ATOM 658 C C . VAL A 1 86 ? 0.834 13.938 -2.774 1.00 93.88 86 VAL A C 1
ATOM 660 O O . VAL A 1 86 ? 0.996 14.379 -3.915 1.00 93.88 86 VAL A O 1
ATOM 663 N N . LEU A 1 87 ? 1.866 13.728 -1.952 1.00 93.62 87 LEU A N 1
ATOM 664 C CA . LEU A 1 87 ? 3.257 13.885 -2.377 1.00 93.62 87 LEU A CA 1
ATOM 665 C C . LEU A 1 87 ? 3.644 12.854 -3.446 1.00 93.62 87 LEU A C 1
ATOM 667 O O . LEU A 1 87 ? 4.235 13.230 -4.458 1.00 93.62 87 LEU A O 1
ATOM 671 N N . ALA A 1 88 ? 3.297 11.581 -3.249 1.00 94.75 88 ALA A N 1
ATOM 672 C CA . ALA A 1 88 ? 3.596 10.511 -4.196 1.00 94.75 88 ALA A CA 1
ATOM 673 C C . ALA A 1 88 ? 2.967 10.771 -5.571 1.00 94.75 88 ALA A C 1
ATOM 675 O O . ALA A 1 88 ? 3.670 10.687 -6.574 1.00 94.75 88 ALA A O 1
ATOM 676 N N . LYS A 1 89 ? 1.702 11.213 -5.611 1.00 94.38 89 LYS A N 1
ATOM 677 C CA . LYS A 1 89 ? 0.994 11.599 -6.845 1.00 94.38 89 LYS A CA 1
ATOM 678 C C . LYS A 1 89 ? 1.707 12.685 -7.650 1.00 94.38 89 LYS A C 1
ATOM 680 O O . LYS A 1 89 ? 1.561 12.765 -8.864 1.00 94.38 89 LYS A O 1
ATOM 685 N N . ARG A 1 90 ? 2.472 13.554 -6.983 1.00 93.06 90 ARG A N 1
ATOM 686 C CA . ARG A 1 90 ? 3.235 14.628 -7.640 1.00 93.06 90 ARG A CA 1
ATOM 687 C C . ARG A 1 90 ? 4.585 14.168 -8.180 1.00 93.06 90 ARG A C 1
ATOM 689 O O . ARG A 1 90 ? 5.115 14.836 -9.063 1.00 93.06 90 ARG A O 1
ATOM 696 N N . LEU A 1 91 ? 5.172 13.128 -7.590 1.00 94.44 91 LEU A N 1
ATOM 697 C CA . LEU A 1 91 ? 6.548 12.704 -7.864 1.00 94.44 91 LEU A CA 1
ATOM 698 C C . LEU A 1 91 ? 6.643 11.433 -8.707 1.00 94.44 91 LEU A C 1
ATOM 700 O O . LEU A 1 91 ? 7.673 11.241 -9.341 1.00 94.44 91 LEU A O 1
ATOM 704 N N . LEU A 1 92 ? 5.625 10.575 -8.660 1.00 93.94 92 LEU A N 1
ATOM 705 C CA . LEU A 1 92 ? 5.584 9.276 -9.324 1.00 93.94 92 LEU A CA 1
ATOM 706 C C . LEU A 1 92 ? 4.512 9.316 -10.422 1.00 93.94 92 LEU A C 1
ATOM 708 O O . LEU A 1 92 ? 4.700 9.969 -11.439 1.00 93.94 92 LEU A O 1
ATOM 712 N N . ASP A 1 93 ? 3.358 8.705 -10.180 1.00 91.25 93 ASP A N 1
ATOM 713 C CA . ASP A 1 93 ? 2.182 8.737 -11.048 1.00 91.25 93 ASP A CA 1
ATOM 714 C C . ASP A 1 93 ? 0.918 8.938 -10.217 1.00 91.25 93 ASP A C 1
ATOM 716 O O . ASP A 1 93 ? 0.973 8.992 -8.985 1.00 91.25 93 ASP A O 1
ATOM 720 N N . ASP A 1 94 ? -0.233 9.013 -10.887 1.00 92.00 94 ASP A N 1
ATOM 721 C CA . ASP A 1 94 ? -1.538 9.051 -10.233 1.00 92.00 94 ASP A CA 1
ATOM 722 C C . ASP A 1 94 ? -1.862 7.707 -9.551 1.00 92.00 94 ASP A C 1
ATOM 724 O O . ASP A 1 94 ? -2.573 6.849 -10.074 1.00 92.00 94 ASP A O 1
ATOM 728 N N . VAL A 1 95 ? -1.262 7.497 -8.378 1.00 96.00 95 VAL A N 1
ATOM 729 C CA . VAL A 1 95 ? -1.485 6.326 -7.530 1.00 96.00 95 VAL A CA 1
ATOM 730 C C . VAL A 1 95 ? -2.894 6.345 -6.938 1.00 96.00 95 VAL A C 1
ATOM 732 O O . VAL A 1 95 ? -3.437 7.397 -6.600 1.00 96.00 95 VAL A O 1
ATOM 735 N N . ALA A 1 96 ? -3.478 5.164 -6.768 1.00 97.19 96 ALA A N 1
ATOM 736 C CA . ALA A 1 96 ? -4.813 4.995 -6.215 1.00 97.19 96 ALA A CA 1
ATOM 737 C C . ALA A 1 96 ? -4.762 4.634 -4.731 1.00 97.19 96 ALA A C 1
ATOM 739 O O . ALA A 1 96 ? -3.908 3.859 -4.308 1.00 97.19 96 ALA A O 1
ATOM 740 N N . THR A 1 97 ? -5.704 5.135 -3.938 1.00 97.75 97 THR A N 1
ATOM 741 C CA . THR A 1 97 ? -5.731 4.917 -2.482 1.00 97.75 97 THR A CA 1
ATOM 742 C C . THR A 1 97 ? -6.869 3.969 -2.110 1.00 97.75 97 THR A C 1
ATOM 744 O O . THR A 1 97 ? -7.973 4.430 -1.853 1.00 97.75 97 THR A O 1
ATOM 747 N N . PRO A 1 98 ? -6.658 2.640 -2.088 1.00 98.25 98 PRO A N 1
ATOM 748 C CA . PRO A 1 98 ? -7.731 1.686 -1.799 1.00 98.25 98 PRO A CA 1
ATOM 749 C C . PRO A 1 98 ? -8.206 1.704 -0.348 1.00 98.25 98 PRO A C 1
ATOM 751 O O . PRO A 1 98 ? -9.318 1.257 -0.067 1.00 98.25 98 PRO A O 1
ATOM 754 N N . VAL A 1 99 ? -7.363 2.177 0.570 1.00 98.44 99 VAL A N 1
ATOM 755 C CA . VAL A 1 99 ? -7.641 2.196 2.005 1.00 98.44 99 VAL A CA 1
ATOM 756 C C . VAL A 1 99 ? -7.112 3.470 2.652 1.00 98.44 99 VAL A C 1
ATOM 758 O O . VAL A 1 99 ? -6.108 4.015 2.194 1.00 98.44 99 VAL A O 1
ATOM 761 N N . LEU A 1 100 ? -7.737 3.903 3.746 1.00 97.44 100 LEU A N 1
ATOM 762 C CA . LEU A 1 100 ? -7.227 4.979 4.603 1.00 97.44 100 LEU A CA 1
ATOM 763 C C . LEU A 1 100 ? -6.915 4.476 6.011 1.00 97.44 100 LEU A C 1
ATOM 765 O O . LEU A 1 100 ? -7.484 3.485 6.471 1.00 97.44 100 LEU A O 1
ATOM 769 N N . VAL A 1 101 ? -5.999 5.175 6.682 1.00 96.25 101 VAL A N 1
ATOM 770 C CA . VAL A 1 101 ? -5.572 4.875 8.052 1.00 96.25 101 VAL A CA 1
ATOM 771 C C . VAL A 1 101 ? -6.544 5.492 9.047 1.00 96.25 101 VAL A C 1
ATOM 773 O O . VAL A 1 101 ? -6.844 6.681 8.974 1.00 96.25 101 VAL A O 1
ATOM 776 N N . LEU A 1 102 ? -7.009 4.682 9.994 1.00 95.00 102 LEU A N 1
ATOM 777 C CA . LEU A 1 102 ? -7.751 5.137 11.161 1.00 95.00 102 LEU A CA 1
ATOM 778 C C . LEU A 1 102 ? -6.874 5.030 12.410 1.00 95.00 102 LEU A C 1
ATOM 780 O O . LEU A 1 102 ? -6.078 4.092 12.564 1.00 95.00 102 LEU A O 1
ATOM 784 N N . HIS A 1 103 ? -7.050 6.005 13.294 1.00 92.50 103 HIS A N 1
ATOM 785 C CA . HIS A 1 103 ? -6.279 6.167 14.516 1.00 92.50 103 HIS A CA 1
ATOM 786 C C . HIS A 1 103 ? -7.137 5.845 15.741 1.00 92.50 103 HIS A C 1
ATOM 788 O O . HIS A 1 103 ? -8.350 6.049 15.727 1.00 92.50 103 HIS A O 1
ATOM 794 N N . ASP A 1 104 ? -6.494 5.330 16.782 1.00 90.12 104 ASP A N 1
ATOM 795 C CA . ASP A 1 104 ? -7.092 5.131 18.101 1.00 90.12 104 ASP A CA 1
ATOM 796 C C . ASP A 1 104 ? -7.140 6.458 18.889 1.00 90.12 104 ASP A C 1
ATOM 798 O O . ASP A 1 104 ? -6.614 7.483 18.446 1.00 90.12 104 ASP A O 1
ATOM 802 N N . ASP A 1 105 ? -7.723 6.440 20.088 1.00 88.00 105 ASP A N 1
ATOM 803 C CA . ASP A 1 105 ? -7.869 7.615 20.963 1.00 88.00 105 ASP A CA 1
ATOM 804 C C . ASP A 1 105 ? -6.525 8.274 21.337 1.00 88.00 105 ASP A C 1
ATOM 806 O O . ASP A 1 105 ? -6.466 9.467 21.649 1.00 88.00 105 ASP A O 1
ATOM 810 N N . ASP A 1 106 ? -5.434 7.504 21.327 1.00 88.06 106 ASP A N 1
ATOM 811 C CA . ASP A 1 106 ? -4.075 7.992 21.581 1.00 88.06 106 ASP A CA 1
ATOM 812 C C . ASP A 1 106 ? -3.382 8.563 20.329 1.00 88.06 106 ASP A C 1
ATOM 814 O O . ASP A 1 106 ? -2.232 9.004 20.404 1.00 88.06 106 ASP A O 1
ATOM 818 N N . GLY A 1 107 ? -4.083 8.579 19.192 1.00 87.44 107 GLY A N 1
ATOM 819 C CA . GLY A 1 107 ? -3.576 9.014 17.897 1.00 87.44 107 GLY A CA 1
ATOM 820 C C . GLY A 1 107 ? -2.716 7.969 17.186 1.00 87.44 107 GLY A C 1
ATOM 821 O O . GLY A 1 107 ? -2.149 8.278 16.142 1.00 87.44 107 GLY A O 1
ATOM 822 N N . SER A 1 108 ? -2.586 6.746 17.713 1.00 89.31 108 SER A N 1
ATOM 823 C CA . SER A 1 108 ? -1.815 5.689 17.057 1.00 89.31 108 SER A CA 1
ATOM 824 C C . SER A 1 108 ? -2.611 5.028 15.925 1.00 89.31 108 SER A C 1
ATOM 826 O O . SER A 1 108 ? -3.798 4.742 16.088 1.00 89.31 108 SER A O 1
ATOM 828 N N . PRO A 1 109 ? -1.990 4.744 14.767 1.00 93.06 109 PRO A N 1
ATOM 829 C CA . PRO A 1 109 ? -2.668 4.046 13.680 1.00 93.06 109 PRO A CA 1
ATOM 830 C C . PRO A 1 109 ? -2.977 2.599 14.081 1.00 93.06 109 PRO A C 1
ATOM 832 O O . PRO A 1 109 ? -2.079 1.859 14.485 1.00 93.06 109 PRO A O 1
ATOM 835 N N . CYS A 1 110 ? -4.237 2.183 13.957 1.00 94.19 110 CYS A N 1
ATOM 836 C CA . CYS A 1 110 ? -4.691 0.877 14.454 1.00 94.19 110 CYS A CA 1
ATOM 837 C C . CYS A 1 110 ? -5.613 0.119 13.490 1.00 94.19 110 CYS A C 1
ATOM 839 O O . CYS A 1 110 ? -5.767 -1.099 13.612 1.00 94.19 110 CYS A O 1
ATOM 841 N N . ALA A 1 111 ? -6.222 0.807 12.526 1.00 96.25 111 ALA A N 1
ATOM 842 C CA . ALA A 1 111 ? -7.210 0.222 11.635 1.00 96.25 111 ALA A CA 1
ATOM 843 C C . ALA A 1 111 ? -7.102 0.787 10.218 1.00 96.25 111 ALA A C 1
ATOM 845 O O . ALA A 1 111 ? -6.536 1.859 10.001 1.00 96.25 111 ALA A O 1
ATOM 846 N N . LEU A 1 112 ? -7.657 0.053 9.255 1.00 98.12 112 LEU A N 1
ATOM 847 C CA . LEU A 1 112 ? -7.790 0.492 7.869 1.00 98.12 112 LEU A CA 1
ATOM 848 C C . LEU A 1 112 ? -9.249 0.454 7.441 1.00 98.12 112 LEU A C 1
ATOM 850 O O . LEU A 1 112 ? -9.937 -0.534 7.696 1.00 98.12 112 LEU A O 1
ATOM 854 N N . ILE A 1 113 ? -9.698 1.510 6.767 1.00 98.38 113 ILE A N 1
ATOM 855 C CA . ILE A 1 113 ? -11.002 1.558 6.102 1.00 98.38 113 ILE A CA 1
ATOM 856 C C . ILE A 1 113 ? -10.831 1.296 4.607 1.00 98.38 113 ILE A C 1
ATOM 858 O O . ILE A 1 113 ? -10.083 2.003 3.938 1.00 98.38 113 ILE A O 1
ATOM 862 N N . ASP A 1 114 ? -11.522 0.285 4.086 1.00 98.38 114 ASP A N 1
ATOM 863 C CA . ASP A 1 114 ? -11.560 -0.060 2.664 1.00 98.38 114 ASP A CA 1
ATOM 864 C C . ASP A 1 114 ? -12.529 0.868 1.918 1.00 98.38 114 ASP A C 1
ATOM 866 O O . ASP A 1 114 ? -13.716 0.932 2.236 1.00 98.38 114 ASP A O 1
ATOM 870 N N . LEU A 1 115 ? -12.030 1.619 0.931 1.00 98.19 115 LEU A N 1
ATOM 871 C CA . LEU A 1 115 ? -12.825 2.645 0.245 1.00 98.19 115 LEU A CA 1
ATOM 872 C C . LEU A 1 115 ? -13.830 2.063 -0.759 1.00 98.19 115 LEU A C 1
ATOM 874 O O . LEU A 1 115 ? -14.787 2.739 -1.143 1.00 98.19 115 LEU A O 1
ATOM 878 N N . ASP A 1 116 ? -13.677 0.801 -1.155 1.00 97.06 116 ASP A N 1
ATOM 879 C CA . ASP A 1 116 ? -14.646 0.113 -2.009 1.00 97.06 116 ASP A CA 1
ATOM 880 C C . ASP A 1 116 ? -15.889 -0.269 -1.187 1.00 97.06 116 ASP A C 1
ATOM 882 O O . ASP A 1 116 ? -17.027 0.104 -1.496 1.00 97.06 116 ASP A O 1
ATOM 886 N N . THR A 1 117 ? -15.645 -0.969 -0.079 1.00 97.50 117 THR A N 1
ATOM 887 C CA . THR A 1 117 ? -16.656 -1.671 0.728 1.00 97.50 117 THR A CA 1
ATOM 888 C C . THR A 1 117 ? -17.128 -0.905 1.962 1.00 97.50 117 THR A C 1
ATOM 890 O O . THR A 1 117 ? -18.187 -1.240 2.515 1.00 97.50 117 THR A O 1
ATOM 893 N N . LEU A 1 118 ? -16.366 0.110 2.384 1.00 97.94 118 LEU A N 1
ATOM 894 C CA . LEU A 1 118 ? -16.511 0.829 3.653 1.00 97.94 118 LEU A CA 1
ATOM 895 C C . LEU A 1 118 ? -16.449 -0.088 4.883 1.00 97.94 118 LEU A C 1
ATOM 897 O O . LEU A 1 118 ? -17.050 0.199 5.923 1.00 97.94 118 LEU A O 1
ATOM 901 N N . ASP A 1 119 ? -15.752 -1.215 4.752 1.00 98.19 119 ASP A N 1
ATOM 902 C CA . ASP A 1 119 ? -15.400 -2.065 5.881 1.00 98.19 119 ASP A CA 1
ATOM 903 C C . ASP A 1 119 ? -14.148 -1.523 6.568 1.00 98.19 119 ASP A C 1
ATOM 905 O O . ASP A 1 119 ? -13.183 -1.123 5.920 1.00 98.19 119 ASP A O 1
ATOM 909 N N . ILE A 1 120 ? -14.175 -1.517 7.896 1.00 98.38 120 ILE A N 1
ATOM 910 C CA . ILE A 1 120 ? -13.051 -1.149 8.746 1.00 98.38 120 ILE A CA 1
ATOM 911 C C . ILE A 1 120 ? -12.483 -2.432 9.324 1.00 98.38 120 ILE A C 1
ATOM 913 O O . ILE A 1 120 ? -13.198 -3.176 9.992 1.00 98.38 120 ILE A O 1
ATOM 917 N N . PHE A 1 121 ? -11.200 -2.686 9.098 1.00 98.12 121 PHE A N 1
ATOM 918 C CA . PHE A 1 121 ? -10.480 -3.760 9.765 1.00 98.12 121 PHE A CA 1
ATOM 919 C C . PHE A 1 121 ? -9.554 -3.182 10.831 1.00 98.12 121 PHE A C 1
ATOM 921 O O . PHE A 1 121 ? -8.615 -2.445 10.521 1.00 98.12 121 PHE A O 1
ATOM 928 N N . ASN A 1 122 ? -9.832 -3.509 12.093 1.00 96.81 122 ASN A N 1
ATOM 929 C CA . ASN A 1 122 ? -9.013 -3.108 13.228 1.00 96.81 122 ASN A CA 1
ATOM 930 C C . ASN A 1 122 ? -7.959 -4.184 13.507 1.00 96.81 122 ASN A C 1
ATOM 932 O O . ASN A 1 122 ? -8.294 -5.317 13.851 1.00 96.81 122 ASN A O 1
ATOM 936 N N . TYR A 1 123 ? -6.683 -3.824 13.376 1.00 96.00 123 TYR A N 1
ATOM 937 C CA . TYR A 1 123 ? -5.566 -4.756 13.524 1.00 96.00 123 TYR A CA 1
ATOM 938 C C . TYR A 1 123 ? -5.235 -5.071 14.990 1.00 96.00 123 TYR A C 1
ATOM 940 O O . TYR A 1 123 ? -4.649 -6.120 15.251 1.00 96.00 123 TYR A O 1
ATOM 948 N N . ARG A 1 124 ? -5.640 -4.223 15.949 1.00 92.50 124 ARG A N 1
ATOM 949 C CA . ARG A 1 124 ? -5.493 -4.507 17.390 1.00 92.50 124 ARG A CA 1
ATOM 950 C C . ARG A 1 124 ? -6.483 -5.569 17.852 1.00 92.50 124 ARG A C 1
ATOM 952 O O . ARG A 1 124 ? -6.110 -6.495 18.568 1.00 92.50 124 ARG A O 1
ATOM 959 N N . THR A 1 125 ? -7.750 -5.441 17.457 1.00 94.25 125 THR A N 1
ATOM 960 C CA . THR A 1 125 ? -8.805 -6.385 17.868 1.00 94.25 125 THR A CA 1
ATOM 961 C C . THR A 1 125 ? -8.954 -7.562 16.910 1.00 94.25 125 THR A C 1
ATOM 963 O O . THR A 1 125 ? -9.519 -8.588 17.290 1.00 94.25 125 THR A O 1
ATOM 966 N N . ASN A 1 126 ? -8.410 -7.446 15.694 1.00 94.81 126 ASN A N 1
ATOM 967 C CA . ASN A 1 126 ? -8.585 -8.395 14.598 1.00 94.81 126 ASN A CA 1
ATOM 968 C C . ASN A 1 126 ? -10.076 -8.600 14.258 1.00 94.81 126 ASN A C 1
ATOM 970 O O . ASN A 1 126 ? -10.543 -9.722 14.044 1.00 94.81 126 ASN A O 1
ATOM 974 N N . GLU A 1 127 ? -10.827 -7.497 14.231 1.00 96.25 127 GLU A N 1
ATOM 975 C CA . GLU A 1 127 ? -12.261 -7.465 13.941 1.00 96.25 127 GLU A CA 1
ATOM 976 C C . GLU A 1 127 ? -12.565 -6.569 12.739 1.00 96.25 127 GLU A C 1
ATOM 978 O O . GLU A 1 127 ? -11.909 -5.551 12.509 1.00 96.25 127 GLU A O 1
ATOM 983 N N . THR A 1 128 ? -13.600 -6.949 11.989 1.00 97.88 128 THR A N 1
ATOM 984 C CA . THR A 1 128 ? -14.152 -6.142 10.898 1.00 97.88 128 THR A CA 1
ATOM 985 C C . THR A 1 128 ? -15.483 -5.537 11.319 1.00 97.88 128 THR A C 1
ATOM 987 O O . THR A 1 128 ? -16.391 -6.257 11.743 1.00 97.88 128 THR A O 1
ATOM 990 N N . THR A 1 129 ? -15.625 -4.227 11.151 1.00 97.69 129 THR A N 1
ATOM 991 C CA . THR A 1 129 ? -16.864 -3.480 11.388 1.00 97.69 129 THR A CA 1
ATOM 992 C C . THR A 1 129 ? -17.237 -2.657 10.156 1.00 97.69 129 THR A C 1
ATOM 994 O O . THR A 1 129 ? -16.450 -2.511 9.223 1.00 97.69 129 THR A O 1
ATOM 997 N N . LYS A 1 130 ? -18.465 -2.132 10.123 1.00 97.25 130 LYS A N 1
ATOM 998 C CA . LYS A 1 130 ? -18.895 -1.196 9.078 1.00 97.25 130 LYS A CA 1
ATOM 999 C C . LYS A 1 130 ? -18.588 0.236 9.494 1.00 97.25 130 LYS A C 1
ATOM 1001 O O . LYS A 1 130 ? -18.752 0.578 10.662 1.00 97.25 130 LYS A O 1
ATOM 1006 N N . ALA A 1 131 ? -18.220 1.066 8.521 1.00 96.19 131 ALA A N 1
ATOM 1007 C CA . ALA A 1 131 ? -18.059 2.498 8.720 1.00 96.19 131 ALA A CA 1
ATOM 1008 C C . ALA A 1 131 ? -19.351 3.154 9.240 1.00 96.19 131 ALA A C 1
ATOM 1010 O O . ALA A 1 131 ? -20.441 2.965 8.694 1.00 96.19 131 ALA A O 1
ATOM 1011 N N . GLU A 1 132 ? -19.206 3.948 10.296 1.00 95.25 132 GLU A N 1
ATOM 1012 C CA . GLU A 1 132 ? -20.259 4.819 10.830 1.00 95.25 132 GLU A CA 1
ATOM 1013 C C . GLU A 1 132 ? -20.246 6.195 10.151 1.00 95.25 132 GLU A C 1
ATOM 1015 O O . GLU A 1 132 ? -19.294 6.531 9.452 1.00 95.25 132 GLU A O 1
ATOM 1020 N N . SER A 1 133 ? -21.275 7.017 10.379 1.00 94.81 133 SER A N 1
ATOM 1021 C CA . SER A 1 133 ? -21.464 8.301 9.685 1.00 94.81 133 SER A CA 1
ATOM 1022 C C . SER A 1 133 ? -20.251 9.232 9.732 1.00 94.81 133 SER A C 1
ATOM 1024 O O . SER A 1 133 ? -19.920 9.826 8.716 1.00 94.81 133 SER A O 1
ATOM 1026 N N . GLU A 1 134 ? -19.560 9.314 10.871 1.00 91.69 134 GLU A N 1
ATOM 1027 C CA . GLU A 1 134 ? -18.361 10.152 11.012 1.00 91.69 134 GLU A CA 1
ATOM 1028 C C . GLU A 1 134 ? -17.224 9.696 10.087 1.00 91.69 134 GLU A C 1
ATOM 1030 O O . GLU A 1 134 ? -16.583 10.517 9.439 1.00 91.69 134 GLU A O 1
ATOM 1035 N N . HIS A 1 135 ? -17.032 8.383 9.937 1.00 94.44 135 HIS A N 1
ATOM 1036 C CA . HIS A 1 135 ? -16.054 7.836 8.998 1.00 94.44 135 HIS A CA 1
ATOM 1037 C C . HIS A 1 135 ? -16.421 8.178 7.550 1.00 94.44 135 HIS A C 1
ATOM 1039 O O . HIS A 1 135 ? -15.544 8.493 6.755 1.00 94.44 135 HIS A O 1
ATOM 1045 N N . LEU A 1 136 ? -17.712 8.116 7.200 1.00 93.81 136 LEU A N 1
ATOM 1046 C CA . LEU A 1 136 ? -18.175 8.361 5.830 1.00 93.81 136 LEU A CA 1
ATOM 1047 C C . LEU A 1 136 ? -17.897 9.792 5.376 1.00 93.81 136 LEU A C 1
ATOM 1049 O O . LEU A 1 136 ? -17.454 9.989 4.246 1.00 93.81 136 LEU A O 1
ATOM 1053 N N . ASP A 1 137 ? -18.135 10.761 6.259 1.00 93.06 137 ASP A N 1
ATOM 1054 C CA . ASP A 1 137 ? -17.890 12.173 5.973 1.00 93.06 137 ASP A CA 1
ATOM 1055 C C . ASP A 1 137 ? -16.388 12.456 5.789 1.00 93.06 137 ASP A C 1
ATOM 1057 O O . ASP A 1 137 ? -16.013 13.282 4.962 1.00 93.06 137 ASP A O 1
ATOM 1061 N N . LEU A 1 138 ? -15.520 11.743 6.517 1.00 90.88 138 LEU A N 1
ATOM 1062 C CA . LEU A 1 138 ? -14.065 11.903 6.423 1.00 90.88 138 LEU A CA 1
ATOM 1063 C C . LEU A 1 138 ? -13.471 11.312 5.138 1.00 90.88 138 LEU A C 1
ATOM 1065 O O . LEU A 1 138 ? -12.504 11.851 4.606 1.00 90.88 138 LEU A O 1
ATOM 1069 N N . VAL A 1 139 ? -14.025 10.205 4.634 1.00 95.31 139 VAL A N 1
ATOM 1070 C CA . VAL A 1 139 ? -13.430 9.474 3.501 1.00 95.31 139 VAL A CA 1
ATOM 1071 C C . VAL A 1 139 ? -14.083 9.769 2.153 1.00 95.31 139 VAL A C 1
ATOM 1073 O O . VAL A 1 139 ? -13.659 9.199 1.149 1.00 95.31 139 VAL A O 1
ATOM 1076 N N . SER A 1 140 ? -15.116 10.617 2.097 1.00 95.44 140 SER A N 1
ATOM 1077 C CA . SER A 1 140 ? -15.956 10.767 0.901 1.00 95.44 140 SER A CA 1
ATOM 1078 C C . SER A 1 140 ? -15.173 11.190 -0.341 1.00 95.44 140 SER A C 1
ATOM 1080 O O . SER A 1 140 ? -15.334 10.583 -1.395 1.00 95.44 140 SER A O 1
ATOM 1082 N N . GLU A 1 141 ? -14.289 12.185 -0.218 1.00 95.38 141 GLU A N 1
ATOM 1083 C CA . GLU A 1 141 ? -13.513 12.697 -1.356 1.00 95.38 141 GLU A CA 1
ATOM 1084 C C . GLU A 1 141 ? -12.506 11.657 -1.866 1.00 95.38 141 GLU A C 1
ATOM 1086 O O . GLU A 1 141 ? -12.452 11.379 -3.064 1.00 95.38 141 GLU A O 1
ATOM 1091 N N . PHE A 1 142 ? -11.777 11.009 -0.952 1.00 95.81 142 PHE A N 1
ATOM 1092 C CA . PHE A 1 142 ? -10.845 9.929 -1.287 1.00 95.81 142 PHE A CA 1
ATOM 1093 C C . PHE A 1 142 ? -11.554 8.735 -1.923 1.00 95.81 142 PHE A C 1
ATOM 1095 O O . PHE A 1 142 ? -11.020 8.096 -2.828 1.00 95.81 142 PHE A O 1
ATOM 1102 N N . ARG A 1 143 ? -12.767 8.426 -1.459 1.00 97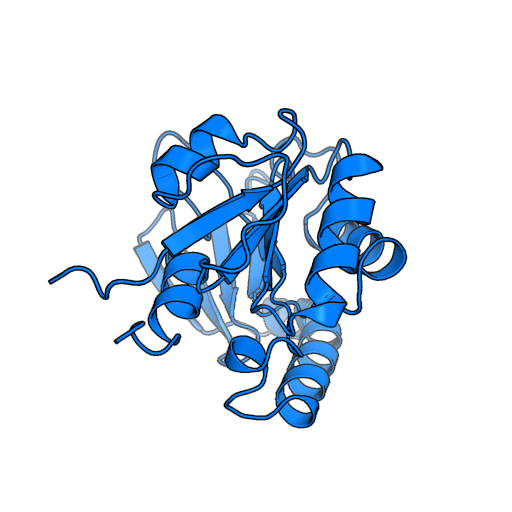.56 143 ARG A N 1
ATOM 1103 C CA . ARG A 1 143 ? -13.572 7.336 -2.001 1.00 97.56 143 ARG A CA 1
ATOM 1104 C C . ARG A 1 143 ? -14.031 7.632 -3.419 1.00 97.56 143 ARG A C 1
ATOM 1106 O O . ARG A 1 143 ? -13.897 6.760 -4.273 1.00 97.56 143 ARG A O 1
ATOM 1113 N N . ASP A 1 144 ? -14.563 8.823 -3.667 1.00 98.06 144 ASP A N 1
ATOM 1114 C CA . ASP A 1 144 ? -15.010 9.219 -5.003 1.00 98.06 144 ASP A CA 1
ATOM 1115 C C . ASP A 1 144 ? -13.839 9.192 -5.997 1.00 98.06 144 ASP A C 1
ATOM 1117 O O . ASP A 1 144 ? -13.972 8.659 -7.103 1.00 98.06 144 ASP A O 1
ATOM 1121 N N . GLU A 1 145 ? -12.668 9.680 -5.578 1.00 97.06 145 GLU A N 1
ATOM 1122 C CA . GLU A 1 145 ? -11.438 9.611 -6.369 1.00 97.06 145 GLU A CA 1
ATOM 1123 C C . GLU A 1 145 ? -11.027 8.159 -6.659 1.00 97.06 145 GLU A C 1
ATOM 1125 O O . GLU A 1 145 ? -10.866 7.780 -7.822 1.00 97.06 145 GLU A O 1
ATOM 1130 N N . TYR A 1 146 ? -10.926 7.322 -5.624 1.00 97.88 146 TYR A N 1
ATOM 1131 C CA . TYR A 1 146 ? -10.536 5.919 -5.759 1.00 97.88 146 TYR A CA 1
ATOM 1132 C C . TYR A 1 146 ? -11.490 5.126 -6.661 1.00 97.88 146 TYR A C 1
ATOM 1134 O O . TYR A 1 146 ? -11.039 4.369 -7.524 1.00 97.88 146 TYR A O 1
ATOM 1142 N N . LEU A 1 147 ? -12.806 5.299 -6.499 1.00 98.19 147 LEU A N 1
ATOM 1143 C CA . LEU A 1 147 ? -13.798 4.605 -7.320 1.00 98.19 147 LEU A CA 1
ATOM 1144 C C . LEU A 1 147 ? -13.712 5.039 -8.786 1.00 98.19 147 LEU A C 1
ATOM 1146 O O . LEU A 1 147 ? -13.782 4.183 -9.668 1.00 98.19 147 LEU A O 1
ATOM 1150 N N . SER A 1 148 ? -13.484 6.329 -9.048 1.00 98.00 148 SER A N 1
ATOM 1151 C CA . SER A 1 148 ? -13.267 6.836 -10.406 1.00 98.00 148 SER A CA 1
ATOM 1152 C C . SER A 1 148 ? -11.994 6.258 -11.036 1.00 98.00 148 SER A C 1
ATOM 1154 O O . SER A 1 148 ? -12.017 5.852 -12.198 1.00 98.00 148 SER A O 1
ATOM 1156 N N . GLN A 1 149 ? -10.885 6.197 -10.292 1.00 97.69 149 GLN A N 1
ATOM 1157 C CA . GLN A 1 149 ? -9.627 5.603 -10.767 1.00 97.69 149 GLN A CA 1
ATOM 1158 C C . GLN A 1 149 ? -9.786 4.104 -11.053 1.00 97.69 149 GLN A C 1
ATOM 1160 O O . GLN A 1 149 ? -9.355 3.613 -12.097 1.00 97.69 149 GLN A O 1
ATOM 1165 N N . LYS A 1 150 ? -10.450 3.377 -10.148 1.00 97.12 150 LYS A N 1
ATOM 1166 C CA . LYS A 1 150 ? -10.719 1.942 -10.285 1.00 97.12 150 LYS A CA 1
ATOM 1167 C C . LYS A 1 150 ? -11.626 1.644 -11.481 1.00 97.12 150 LYS A C 1
ATOM 1169 O O . LYS A 1 150 ? -11.349 0.714 -12.234 1.00 97.12 150 LYS A O 1
ATOM 1174 N N . GLU A 1 151 ? -12.683 2.431 -11.686 1.00 97.75 151 GLU A N 1
ATOM 1175 C CA . GLU A 1 151 ? -13.564 2.297 -12.852 1.00 97.75 151 GLU A CA 1
ATOM 1176 C C . GLU A 1 151 ? -12.804 2.553 -14.160 1.00 97.75 151 GLU A C 1
ATOM 1178 O O . GLU A 1 151 ? -12.931 1.775 -15.105 1.00 97.75 151 GLU A O 1
ATOM 1183 N N . ALA A 1 152 ? -11.975 3.601 -14.203 1.00 97.25 152 ALA A N 1
ATOM 1184 C CA . ALA A 1 152 ? -11.188 3.943 -15.385 1.00 97.25 152 ALA A CA 1
ATOM 1185 C C . ALA A 1 152 ? -10.157 2.863 -15.752 1.00 97.25 152 ALA A C 1
ATOM 1187 O O . ALA A 1 152 ? -9.935 2.606 -16.936 1.00 97.25 152 ALA A O 1
ATOM 1188 N N . ALA A 1 153 ? -9.538 2.227 -14.754 1.00 96.19 153 ALA A N 1
ATOM 1189 C CA . ALA A 1 153 ? -8.538 1.188 -14.972 1.00 96.19 153 ALA A CA 1
ATOM 1190 C C . ALA A 1 153 ? -9.139 -0.186 -15.329 1.00 96.19 153 ALA A C 1
ATOM 1192 O O . ALA A 1 153 ? -8.487 -0.982 -16.006 1.00 96.19 153 ALA A O 1
ATOM 1193 N N . GLY A 1 154 ? -10.376 -0.464 -14.903 1.00 96.38 154 GLY A N 1
ATOM 1194 C CA . GLY A 1 154 ? -11.043 -1.754 -15.103 1.00 96.38 154 GLY A CA 1
ATOM 1195 C C . GLY A 1 154 ? -10.517 -2.874 -14.192 1.00 96.38 154 GLY A C 1
ATOM 1196 O O . GLY A 1 154 ? -9.609 -2.672 -13.388 1.00 96.38 154 GLY A O 1
ATOM 1197 N N . GLU A 1 155 ? -11.095 -4.077 -14.310 1.00 92.19 155 GLU A N 1
ATOM 1198 C CA . GLU A 1 155 ? -10.767 -5.225 -13.436 1.00 92.19 155 GLU A CA 1
ATOM 1199 C C . GLU A 1 155 ? -9.285 -5.625 -13.492 1.00 92.19 155 GLU A C 1
ATOM 1201 O O . GLU A 1 155 ? -8.680 -5.884 -12.454 1.00 92.19 155 GLU A O 1
ATOM 1206 N N . ASP A 1 156 ? -8.686 -5.614 -14.684 1.00 94.50 156 ASP A N 1
ATOM 1207 C CA . ASP A 1 156 ? -7.294 -6.023 -14.899 1.00 94.50 156 ASP A CA 1
ATOM 1208 C C . ASP A 1 156 ? -6.299 -4.856 -14.793 1.00 94.50 156 ASP A C 1
ATOM 1210 O O . ASP A 1 156 ? -5.125 -5.010 -15.139 1.00 94.50 156 ASP A O 1
ATOM 1214 N N . GLY A 1 157 ? -6.737 -3.677 -14.334 1.00 96.31 157 GLY A N 1
ATOM 1215 C CA . GLY A 1 157 ? -5.921 -2.461 -14.337 1.00 96.31 157 GLY A CA 1
ATOM 1216 C C . GLY A 1 157 ? -4.596 -2.613 -13.585 1.00 96.31 157 GLY A C 1
ATOM 1217 O O . GLY A 1 157 ? -3.550 -2.164 -14.057 1.00 96.31 157 GLY A O 1
ATOM 1218 N N . PHE A 1 158 ? -4.618 -3.310 -12.444 1.00 97.19 158 PHE A N 1
ATOM 1219 C CA . PHE A 1 158 ? -3.409 -3.585 -11.663 1.00 97.19 158 PHE A CA 1
ATOM 1220 C C . PHE A 1 158 ? -2.463 -4.539 -12.403 1.00 97.19 158 PHE A C 1
ATOM 1222 O O . PHE A 1 158 ? -1.287 -4.228 -12.590 1.00 97.19 158 PHE A O 1
ATOM 1229 N N . ALA A 1 159 ? -2.986 -5.673 -12.879 1.00 95.75 159 ALA A N 1
ATOM 1230 C CA . ALA A 1 159 ? -2.211 -6.678 -13.606 1.00 95.75 159 ALA A CA 1
ATOM 1231 C C . ALA A 1 159 ? -1.671 -6.163 -14.953 1.00 95.75 159 ALA A C 1
ATOM 1233 O O . ALA A 1 159 ? -0.669 -6.671 -15.448 1.00 95.75 159 ALA A O 1
ATOM 1234 N N . SER A 1 160 ? -2.315 -5.145 -15.524 1.00 95.12 160 SER A N 1
ATOM 1235 C CA . SER A 1 160 ? -1.906 -4.488 -16.770 1.00 95.12 160 SER A CA 1
ATOM 1236 C C . SER A 1 160 ? -0.936 -3.320 -16.554 1.00 95.12 160 SER A C 1
ATOM 1238 O O . SER A 1 160 ? -0.577 -2.656 -17.522 1.00 95.12 160 SER A O 1
ATOM 1240 N N . GLY A 1 161 ? -0.549 -3.028 -15.305 1.00 95.50 161 GLY A N 1
ATOM 1241 C CA . GLY A 1 161 ? 0.398 -1.958 -14.988 1.00 95.50 161 GLY A CA 1
ATOM 1242 C C . GLY A 1 161 ? -0.124 -0.548 -15.264 1.00 95.50 161 GLY A C 1
ATOM 1243 O O . GLY A 1 161 ? 0.672 0.322 -15.604 1.00 95.50 161 GLY A O 1
ATOM 1244 N N . ILE A 1 162 ? -1.438 -0.324 -15.130 1.00 95.62 162 ILE A N 1
ATOM 1245 C CA . ILE A 1 162 ? -2.096 0.988 -15.312 1.00 95.62 162 ILE A CA 1
ATOM 1246 C C . ILE A 1 162 ? -2.870 1.457 -14.071 1.00 95.62 162 ILE A C 1
ATOM 1248 O O . ILE A 1 162 ? -3.502 2.509 -14.090 1.00 95.62 162 ILE A O 1
ATOM 1252 N N . PHE A 1 163 ? -2.850 0.665 -12.999 1.00 97.31 163 PHE A N 1
ATOM 1253 C CA . PHE A 1 163 ? -3.446 0.989 -11.710 1.00 97.31 163 PHE A CA 1
ATOM 1254 C C . PHE A 1 163 ? -2.439 0.685 -10.607 1.00 97.31 163 PHE A C 1
ATOM 1256 O O . PHE A 1 163 ? -2.008 -0.460 -10.460 1.00 97.31 163 PHE A O 1
ATOM 1263 N N . PHE A 1 164 ? -2.075 1.701 -9.828 1.00 98.00 164 PHE A N 1
ATOM 1264 C CA . PHE A 1 164 ? -0.981 1.610 -8.865 1.00 98.00 164 PHE A CA 1
ATOM 1265 C C . PHE A 1 164 ? -1.492 1.868 -7.445 1.00 98.00 164 PHE A C 1
ATOM 1267 O O . PHE A 1 164 ? -1.631 3.029 -7.056 1.00 98.00 164 PHE A O 1
ATOM 1274 N N . PRO A 1 165 ? -1.807 0.829 -6.651 1.00 98.44 165 PRO A N 1
ATOM 1275 C CA . PRO A 1 165 ? -2.306 1.028 -5.297 1.00 98.44 165 PRO A CA 1
ATOM 1276 C C . PRO A 1 165 ? -1.209 1.576 -4.371 1.00 98.44 165 PRO A C 1
ATOM 1278 O O . PRO A 1 165 ? -0.115 1.016 -4.291 1.00 98.44 165 PRO A O 1
ATOM 1281 N N . ALA A 1 166 ? -1.533 2.638 -3.638 1.00 98.44 166 ALA A N 1
ATOM 1282 C CA . ALA A 1 166 ? -0.774 3.182 -2.521 1.00 98.44 166 ALA A CA 1
ATOM 1283 C C . ALA A 1 166 ? -1.316 2.617 -1.203 1.00 98.44 166 ALA A C 1
ATOM 1285 O O . ALA A 1 166 ? -2.470 2.846 -0.843 1.00 98.44 166 ALA A O 1
ATOM 1286 N N . ILE A 1 167 ? -0.490 1.857 -0.486 1.00 98.69 167 ILE A N 1
ATOM 1287 C CA . ILE A 1 167 ? -0.898 1.075 0.684 1.00 98.69 167 ILE A CA 1
ATOM 1288 C C . ILE A 1 167 ? -0.114 1.550 1.917 1.00 98.69 167 ILE A C 1
ATOM 1290 O O . ILE A 1 167 ? 1.122 1.560 1.886 1.00 98.69 167 ILE A O 1
ATOM 1294 N N . PRO A 1 168 ? -0.791 1.922 3.017 1.00 97.88 168 PRO A N 1
ATOM 1295 C CA . PRO A 1 168 ? -0.121 2.230 4.272 1.00 97.88 168 PRO A CA 1
ATOM 1296 C C . PRO A 1 168 ? 0.450 0.947 4.868 1.00 97.88 168 PRO A C 1
ATOM 1298 O O . PRO A 1 168 ? -0.250 -0.058 4.972 1.00 97.88 168 PRO A O 1
ATOM 1301 N N . ILE A 1 169 ? 1.708 0.976 5.297 1.00 97.50 169 ILE A N 1
ATOM 1302 C CA . ILE A 1 169 ? 2.311 -0.114 6.055 1.00 97.50 169 ILE A CA 1
ATOM 1303 C C . ILE A 1 169 ? 2.887 0.403 7.366 1.00 97.50 169 ILE A C 1
ATOM 1305 O O . ILE A 1 169 ? 3.817 1.212 7.390 1.00 97.50 169 ILE A O 1
ATOM 1309 N N . LEU A 1 170 ? 2.392 -0.173 8.459 1.00 94.81 170 LEU A N 1
ATOM 1310 C CA . LEU A 1 170 ? 3.025 -0.086 9.766 1.00 94.81 170 LEU A CA 1
ATOM 1311 C C . LEU A 1 170 ? 3.691 -1.423 10.077 1.00 94.81 170 LEU A C 1
ATOM 1313 O O . LEU A 1 170 ? 3.020 -2.447 10.218 1.00 94.81 170 LEU A O 1
ATOM 1317 N N . LEU A 1 171 ? 5.017 -1.389 10.183 1.00 87.62 171 LEU A N 1
ATOM 1318 C CA . LEU A 1 171 ? 5.823 -2.498 10.681 1.00 87.62 171 LEU A CA 1
ATOM 1319 C C . LEU A 1 171 ? 6.387 -2.132 12.046 1.00 87.62 171 LEU A C 1
ATOM 1321 O O . LEU A 1 171 ? 6.675 -0.965 12.311 1.00 87.62 171 LEU A O 1
ATOM 1325 N N . ASN A 1 172 ? 6.665 -3.155 12.848 1.00 75.25 172 ASN A N 1
ATOM 1326 C CA . ASN A 1 172 ? 7.281 -3.034 14.172 1.00 75.25 172 ASN A CA 1
ATOM 1327 C C . ASN A 1 172 ? 6.364 -2.465 15.264 1.00 75.25 172 ASN A C 1
ATOM 1329 O O . ASN A 1 172 ? 6.865 -2.102 16.330 1.00 75.25 172 ASN A O 1
ATOM 1333 N N . ASP A 1 173 ? 5.047 -2.438 15.046 1.00 79.00 173 ASP A N 1
ATOM 1334 C CA . ASP A 1 173 ? 4.135 -2.460 16.187 1.00 79.00 173 ASP A CA 1
ATOM 1335 C C . ASP A 1 173 ? 4.307 -3.828 16.891 1.00 79.00 173 ASP A C 1
ATOM 1337 O O . ASP A 1 173 ? 4.430 -4.861 16.220 1.00 79.00 173 ASP A O 1
ATOM 1341 N N . PRO A 1 174 ? 4.438 -3.864 18.228 1.00 76.62 174 PRO A N 1
ATOM 1342 C CA . PRO A 1 174 ? 4.675 -5.109 18.956 1.00 76.62 174 PRO A CA 1
ATOM 1343 C C . PRO A 1 174 ? 3.512 -6.108 18.858 1.00 76.62 174 PRO A C 1
ATOM 1345 O O . PRO A 1 174 ? 3.716 -7.289 19.147 1.00 76.62 174 PRO A O 1
ATOM 1348 N N . GLU A 1 175 ? 2.314 -5.657 18.482 1.00 82.44 175 GLU A N 1
ATOM 1349 C CA . GLU A 1 175 ? 1.084 -6.447 18.487 1.00 82.44 175 GLU A CA 1
ATOM 1350 C C . GLU A 1 175 ? 0.679 -6.914 17.083 1.00 82.44 175 GLU A C 1
ATOM 1352 O O . GLU A 1 175 ? 0.197 -8.038 16.932 1.00 82.44 175 GLU A O 1
ATOM 1357 N N . PHE A 1 176 ? 0.899 -6.098 16.047 1.00 88.69 176 PHE A N 1
ATOM 1358 C CA . PHE A 1 176 ? 0.436 -6.395 14.688 1.00 88.69 176 PHE A CA 1
ATOM 1359 C C . PHE A 1 176 ? 1.327 -5.798 13.588 1.00 88.69 176 PHE A C 1
ATOM 1361 O O . PHE A 1 176 ? 2.224 -4.998 13.826 1.00 88.69 176 PHE A O 1
ATOM 1368 N N . ASN A 1 177 ? 1.057 -6.188 12.340 1.00 92.94 177 ASN A N 1
ATOM 1369 C CA . ASN A 1 177 ? 1.531 -5.469 11.158 1.00 92.94 177 ASN A CA 1
ATOM 1370 C C . ASN A 1 177 ? 0.311 -5.044 10.349 1.00 92.94 177 ASN A C 1
ATOM 1372 O O . ASN A 1 177 ? -0.538 -5.882 10.046 1.00 92.94 177 ASN A O 1
ATOM 1376 N N . LEU A 1 178 ? 0.243 -3.769 9.985 1.00 95.88 178 LEU A N 1
ATOM 1377 C CA . LEU A 1 178 ? -0.889 -3.199 9.258 1.00 95.88 178 LEU A CA 1
ATOM 1378 C C . LEU A 1 178 ? -0.547 -3.059 7.771 1.00 95.88 178 LEU A C 1
ATOM 1380 O O . LEU A 1 178 ? 0.578 -2.703 7.420 1.00 95.88 178 LEU A O 1
ATOM 1384 N N . GLY A 1 179 ? -1.506 -3.398 6.904 1.00 97.25 179 GLY A N 1
ATOM 1385 C CA . GLY A 1 179 ? -1.434 -3.241 5.445 1.00 97.25 179 GLY A CA 1
ATOM 1386 C C . GLY A 1 179 ? -0.628 -4.295 4.674 1.00 97.25 179 GLY A C 1
ATOM 1387 O O . GLY A 1 179 ? -0.730 -4.370 3.448 1.00 97.25 179 GLY A O 1
ATOM 1388 N N . VAL A 1 180 ? 0.137 -5.159 5.351 1.00 97.44 180 VAL A N 1
ATOM 1389 C CA . VAL A 1 180 ? 0.908 -6.247 4.707 1.00 97.44 180 VAL A CA 1
ATOM 1390 C C . VAL A 1 180 ? -0.008 -7.235 3.977 1.00 97.44 180 VAL A C 1
ATOM 1392 O O . VAL A 1 180 ? 0.330 -7.735 2.904 1.00 97.44 180 VAL A O 1
ATOM 1395 N N . ASP A 1 181 ? -1.165 -7.529 4.560 1.00 97.00 181 ASP A N 1
ATOM 1396 C CA . ASP A 1 181 ? -2.203 -8.383 3.989 1.00 97.00 181 ASP A CA 1
ATOM 1397 C C . ASP A 1 181 ? -2.810 -7.788 2.711 1.00 97.00 181 ASP A C 1
ATOM 1399 O O . ASP A 1 181 ? -3.063 -8.526 1.760 1.00 97.00 181 ASP A O 1
ATOM 1403 N N . ILE A 1 182 ? -2.949 -6.462 2.635 1.00 98.19 182 ILE A N 1
ATOM 1404 C CA . ILE A 1 182 ? -3.478 -5.770 1.453 1.00 98.19 182 ILE A CA 1
ATOM 1405 C C . ILE A 1 182 ? -2.496 -5.872 0.287 1.00 98.19 182 ILE A C 1
ATOM 1407 O O . ILE A 1 182 ? -2.905 -6.200 -0.826 1.00 98.19 182 ILE A O 1
ATOM 1411 N N . VAL A 1 183 ? -1.197 -5.662 0.530 1.00 98.31 183 VAL A N 1
ATOM 1412 C CA . VAL A 1 183 ? -0.175 -5.859 -0.514 1.00 98.31 183 VAL A CA 1
ATOM 1413 C C . VAL A 1 183 ? -0.230 -7.289 -1.043 1.00 98.31 183 VAL A C 1
ATOM 1415 O O . VAL A 1 183 ? -0.271 -7.496 -2.253 1.00 98.31 183 VAL A O 1
ATOM 1418 N N . LYS A 1 184 ? -0.291 -8.279 -0.144 1.00 96.81 184 LYS A N 1
ATOM 1419 C CA . LYS A 1 184 ? -0.387 -9.694 -0.526 1.00 96.81 184 LYS A CA 1
ATOM 1420 C C . LYS A 1 184 ? -1.647 -9.982 -1.334 1.00 96.81 184 LYS A C 1
ATOM 1422 O O . LYS A 1 184 ? -1.546 -10.633 -2.363 1.00 96.81 184 LYS A O 1
ATOM 1427 N N . LYS A 1 185 ? -2.794 -9.414 -0.947 1.00 96.31 185 LYS A N 1
ATOM 1428 C CA . LYS A 1 185 ? -4.047 -9.527 -1.703 1.00 96.31 185 LYS A CA 1
ATOM 1429 C C . LYS A 1 185 ? -3.887 -9.043 -3.144 1.00 96.31 185 LYS A C 1
ATOM 1431 O O . LYS A 1 185 ? -4.365 -9.728 -4.037 1.00 96.31 185 LYS A O 1
ATOM 1436 N N . TYR A 1 186 ? -3.211 -7.915 -3.380 1.00 97.00 186 TYR A N 1
ATOM 1437 C CA . TYR A 1 186 ? -2.929 -7.447 -4.743 1.00 97.00 186 TYR A CA 1
ATOM 1438 C C . TYR A 1 186 ? -1.994 -8.404 -5.489 1.00 97.00 186 TYR A C 1
ATOM 1440 O O . TYR A 1 186 ? -2.318 -8.827 -6.597 1.00 97.00 186 TYR A O 1
ATOM 1448 N N . LEU A 1 187 ? -0.873 -8.800 -4.880 1.00 96.31 187 LEU A N 1
ATOM 1449 C CA . LEU A 1 187 ? 0.091 -9.726 -5.493 1.00 96.31 187 LEU A CA 1
ATOM 1450 C C . LEU A 1 187 ? -0.543 -11.079 -5.858 1.00 96.31 187 LEU A C 1
ATOM 1452 O O . LEU A 1 187 ? -0.238 -11.631 -6.913 1.00 96.31 187 LEU A O 1
ATOM 1456 N N . ASP A 1 188 ? -1.461 -11.578 -5.031 1.00 94.38 188 ASP A N 1
ATOM 1457 C CA . ASP A 1 188 ? -2.183 -12.835 -5.250 1.00 94.38 188 ASP A CA 1
ATOM 1458 C C . ASP A 1 188 ? -3.177 -12.765 -6.424 1.00 94.38 188 ASP A C 1
ATOM 1460 O O . ASP A 1 188 ? -3.610 -13.809 -6.913 1.00 94.38 188 ASP A O 1
ATOM 1464 N N . THR A 1 189 ? -3.530 -11.565 -6.908 1.00 93.50 189 THR A N 1
ATOM 1465 C CA . THR A 1 189 ? -4.358 -11.414 -8.120 1.00 93.50 189 THR A CA 1
ATOM 1466 C C . THR A 1 189 ? -3.568 -11.608 -9.413 1.00 93.50 189 THR A C 1
ATOM 1468 O O . THR A 1 189 ? -4.166 -11.831 -10.465 1.00 93.50 189 THR A O 1
ATOM 1471 N N . LEU A 1 190 ? -2.232 -11.547 -9.356 1.00 93.38 190 LEU A N 1
ATOM 1472 C CA . LEU A 1 190 ? -1.396 -11.667 -10.544 1.00 93.38 190 LEU A CA 1
ATOM 1473 C C . LEU A 1 190 ? -1.352 -13.114 -11.044 1.00 93.38 190 LEU A C 1
ATOM 1475 O O . LEU A 1 190 ? -1.180 -14.043 -10.246 1.00 93.38 190 LEU A O 1
ATOM 1479 N N . PRO A 1 191 ? -1.444 -13.329 -12.368 1.00 87.25 191 PRO A N 1
ATOM 1480 C CA . PRO A 1 191 ? -1.323 -14.661 -12.937 1.00 87.25 191 PRO A CA 1
ATOM 1481 C C . PRO A 1 191 ? 0.063 -15.241 -12.640 1.00 87.25 191 PRO A C 1
ATOM 1483 O O . PRO A 1 191 ? 1.059 -14.521 -12.616 1.00 87.25 191 PRO A O 1
ATOM 1486 N N . SER A 1 192 ? 0.130 -16.554 -12.423 1.00 79.62 192 SER A N 1
ATOM 1487 C CA . SER A 1 192 ? 1.403 -17.262 -12.284 1.00 79.62 192 SER A CA 1
ATOM 1488 C C . SER A 1 192 ? 2.223 -17.190 -13.569 1.00 79.62 192 SER A C 1
ATOM 1490 O O . SER A 1 192 ? 1.721 -17.545 -14.641 1.00 79.62 192 SER A O 1
ATOM 1492 N N . LEU A 1 193 ? 3.498 -16.813 -13.456 1.00 67.25 193 LEU A N 1
ATOM 1493 C CA . LEU A 1 193 ? 4.476 -17.017 -14.526 1.00 67.25 193 LEU A CA 1
ATOM 1494 C C . LEU A 1 193 ? 4.571 -18.527 -14.824 1.00 67.25 193 LEU A C 1
ATOM 1496 O O . LEU A 1 193 ? 4.794 -19.333 -13.919 1.00 67.25 193 LEU A O 1
ATOM 1500 N N . SER A 1 194 ? 4.302 -18.907 -16.079 1.00 56.53 194 SER A N 1
ATOM 1501 C CA . SER A 1 194 ? 4.329 -20.301 -16.559 1.00 56.53 194 SER A CA 1
ATOM 1502 C C . SER A 1 194 ? 5.725 -20.757 -16.961 1.00 56.53 194 SER A C 1
ATOM 1504 O O . SER A 1 194 ? 6.478 -19.918 -17.499 1.00 56.53 194 SER A O 1
#

Sequence (194 aa):
MENGNIWRLYGHPSAATQALSLALNAPVSQEIDSEISAAIFAINASSGVDQRTVDLWHEFDDLLMPRILVITGFNEGLQDFDDAVVLAKRLLDDVATPVLVLHDDDGSPCALIDLDTLDIFNYRTNETTKAESEHLDLVSEFRDEYLSQKEAAGEDGFASGIFFPAIPILLNDPEFNLGVDIVKKYLDTLPSLS

Radius of gyration: 15.9 Å; chains: 1; bounding box: 40×39×42 Å